Protein AF-A0A6I5ZVG3-F1 (afdb_monomer)

Mean predicted aligned error: 13.15 Å

Radius of gyration: 21.89 Å; Cα contacts (8 Å, |Δi|>4): 76; chains: 1; bounding box: 48×55×60 Å

Sequence (201 aa):
MALRHPGSIHPSTLPTCKSAYATSQEEKDDRQGALAAQLPVWRAYLPVLLEKFARIPDPRRPQSIKHKLTVLLTFGLFLFVFAYNSRREANRELTRPVFWELLREVFPEIDTIPHMDTVNRLLAKINPEQLEEVLIQTIKRLLRNRRLQALLVEKHYIIAVDGTQKLVRSLYVSRCSRQKETSHKNPIYIQHLFRLRSIVQ

Secondary structure (DSSP, 8-state):
-----TT---------S--S-SSHHHHHHHHHHHHHHHHHHHHHHHHHHHHHHHTS---S-GGG-SS-HHHHHHHHHHHHHTT-S-HHHHHHHHT-HHHHHHHHHH-TT------HHHHHHHHTTS-HHHHHHHHHHHHHHHHTSHHHHTT-BTTB-------TT-----S------------SS----------------

Nearest PDB structures (foldseek):
  3n1b-assembly2_B  TM=2.741E-01  e=5.021E+00  Mus musculus
  8f5h-assembly1_A  TM=2.924E-01  e=6.673E+00  Mus musculus
  3n1e-assembly2_B  TM=2.652E-01  e=5.315E+00  Mus musculus

InterPro domains:
  IPR032806 H repeat-associated protein, N-terminal [PF13808] (51-137)

Solvent-accessible surface area (backbone atoms only — not comparable to full-atom values): 13418 Å² total; per-residue (Å²): 134,84,73,76,70,89,84,68,83,72,91,81,71,81,75,93,66,77,80,88,61,90,45,77,63,59,49,50,52,51,51,50,50,58,50,60,69,45,47,65,57,48,64,69,49,46,62,61,50,45,55,53,44,60,70,52,81,75,84,65,62,78,95,72,65,88,68,60,67,39,52,40,52,52,53,52,49,46,46,61,75,68,61,55,94,41,57,67,57,43,42,61,58,66,63,30,66,73,52,43,54,52,45,38,75,74,36,68,89,53,83,71,87,78,58,45,68,60,34,49,60,47,62,77,60,54,62,65,67,62,57,47,50,50,49,52,53,49,50,56,56,52,61,67,35,69,77,53,53,71,62,44,55,97,86,36,78,86,80,88,82,79,80,80,89,80,77,85,74,76,92,72,92,76,78,91,77,92,80,84,87,85,82,85,89,77,88,79,82,81,80,84,81,85,81,87,79,87,79,88,131

Organism: NCBI:txid55779

pLDDT: mean 75.57, std 24.34, range [23.83, 95.44]

Foldseek 3Di:
DDDDDPPPPDPDDDDPDDDPDPDPVSVVVVVVVVVVVCLVVCVVQVVVLLVLQLPFDQPDDPVPDPDDSSLLVVLVVVCVVVVDPDLVRSQVVCPPPVNVVVCCVSPVVNPDDDRSVVSVVRVVRGDVVSVVVSVVVSVVVVCPDPVNCVCDDVSDDDDDDDPPPPDPDPPDDDDDDDDDDDDDDDDDDDDDDDDDDDDDD

Structure (mmCIF, N/CA/C/O backbone):
data_AF-A0A6I5ZVG3-F1
#
_entry.id   AF-A0A6I5ZVG3-F1
#
loop_
_atom_site.group_PDB
_atom_site.id
_atom_site.type_symbol
_atom_site.label_atom_id
_atom_site.label_alt_id
_atom_site.label_comp_id
_atom_site.label_asym_id
_atom_site.label_entity_id
_atom_site.label_seq_id
_atom_site.pdbx_PDB_ins_code
_atom_site.Cartn_x
_atom_site.Cartn_y
_atom_site.Cartn_z
_atom_site.occupancy
_atom_site.B_iso_or_equiv
_atom_site.auth_seq_id
_atom_site.auth_comp_id
_atom_site.auth_asym_id
_atom_site.auth_atom_id
_atom_site.pdbx_PDB_model_num
ATOM 1 N N . MET A 1 1 ? -12.438 -2.349 -26.553 1.00 34.41 1 MET A N 1
ATOM 2 C CA . MET A 1 1 ? -12.231 -2.642 -25.117 1.00 34.41 1 MET A CA 1
ATOM 3 C C . MET A 1 1 ? -12.864 -3.998 -24.827 1.00 34.41 1 MET A C 1
ATOM 5 O O . MET A 1 1 ? -14.011 -4.064 -24.409 1.00 34.41 1 MET A O 1
ATOM 9 N N . ALA A 1 2 ? -12.169 -5.083 -25.185 1.00 25.41 2 ALA A N 1
ATOM 10 C CA . ALA A 1 2 ? -12.678 -6.434 -24.985 1.00 25.41 2 ALA A CA 1
ATOM 11 C C . ALA A 1 2 ? -12.655 -6.735 -23.483 1.00 25.41 2 ALA A C 1
ATOM 13 O O . ALA A 1 2 ? -11.599 -6.920 -22.880 1.00 25.41 2 ALA A O 1
ATOM 14 N N . LEU A 1 3 ? -13.832 -6.689 -22.865 1.00 29.89 3 LEU A N 1
ATOM 15 C CA . LEU A 1 3 ? -14.040 -7.249 -21.542 1.00 29.89 3 LEU A CA 1
ATOM 16 C C . LEU A 1 3 ? -13.644 -8.724 -21.621 1.00 29.89 3 LEU A C 1
ATOM 18 O O . LEU A 1 3 ? -14.126 -9.448 -22.491 1.00 29.89 3 LEU A O 1
ATOM 22 N N . ARG A 1 4 ? -12.736 -9.140 -20.731 1.00 36.91 4 ARG A N 1
ATOM 23 C CA . ARG A 1 4 ? -12.396 -10.548 -20.511 1.00 36.91 4 ARG A CA 1
ATOM 24 C C . ARG A 1 4 ? -13.689 -11.364 -20.478 1.00 36.91 4 ARG A C 1
ATOM 26 O O . ARG A 1 4 ? -14.642 -10.971 -19.804 1.00 36.91 4 ARG A O 1
ATOM 33 N N . HIS A 1 5 ? -13.706 -12.462 -21.227 1.00 29.33 5 HIS A N 1
ATOM 34 C CA . HIS A 1 5 ? -14.818 -13.399 -21.292 1.00 29.33 5 HIS A CA 1
ATOM 35 C C . HIS A 1 5 ? -15.378 -13.692 -19.883 1.00 29.33 5 HIS A C 1
ATOM 37 O O . HIS A 1 5 ? -14.602 -14.021 -18.984 1.00 29.33 5 HIS A O 1
ATOM 43 N N . PRO A 1 6 ? -16.705 -13.622 -19.667 1.00 36.66 6 PRO A N 1
ATOM 44 C CA . PRO A 1 6 ? -17.324 -13.809 -18.349 1.00 36.66 6 PRO A CA 1
ATOM 45 C C . PRO A 1 6 ? -17.225 -15.245 -17.789 1.00 36.66 6 PRO A C 1
ATOM 47 O O . PRO A 1 6 ? -17.764 -15.521 -16.723 1.00 36.66 6 PRO A O 1
ATOM 50 N N . GLY A 1 7 ? -16.515 -16.157 -18.462 1.00 32.44 7 GLY A N 1
ATOM 51 C CA . GLY A 1 7 ? -16.304 -17.540 -18.023 1.00 32.44 7 GLY A CA 1
ATOM 52 C C . GLY A 1 7 ? -15.174 -17.754 -17.006 1.00 32.44 7 GLY A C 1
ATOM 53 O O . GLY A 1 7 ? -14.993 -18.875 -16.549 1.00 32.44 7 GLY A O 1
ATOM 54 N N . SER A 1 8 ? -14.401 -16.728 -16.631 1.00 38.56 8 SER A N 1
ATOM 55 C CA . SER A 1 8 ? -13.173 -16.898 -15.827 1.00 38.56 8 SER A CA 1
ATOM 56 C C . SER A 1 8 ? -13.290 -16.468 -14.355 1.00 38.56 8 SER A C 1
ATOM 58 O O . SER A 1 8 ? -12.286 -16.100 -13.747 1.00 38.56 8 SER A O 1
ATOM 60 N N . ILE A 1 9 ? -14.496 -16.442 -13.775 1.00 39.56 9 ILE A N 1
ATOM 61 C CA . ILE A 1 9 ? -14.711 -15.974 -12.386 1.00 39.56 9 ILE A CA 1
ATOM 62 C C . ILE A 1 9 ? -14.474 -17.091 -11.341 1.00 39.56 9 ILE A C 1
ATOM 64 O O . ILE A 1 9 ? -14.488 -16.823 -10.145 1.00 39.56 9 ILE A O 1
ATOM 68 N N . HIS A 1 10 ? -14.148 -18.322 -11.754 1.00 37.72 10 HIS A N 1
ATOM 69 C CA . HIS A 1 10 ? -13.634 -19.355 -10.843 1.00 37.72 10 HIS A CA 1
ATOM 70 C C . HIS A 1 10 ? -12.103 -19.480 -10.951 1.00 37.72 10 HIS A C 1
ATOM 72 O O . HIS A 1 10 ? -11.611 -20.153 -11.857 1.00 37.72 10 HIS A O 1
ATOM 78 N N . PRO A 1 11 ? -11.317 -18.877 -10.038 1.00 49.19 11 PRO A N 1
ATOM 79 C CA . PRO A 1 11 ? -9.891 -19.140 -9.948 1.00 49.19 11 PRO A CA 1
ATOM 80 C C . PRO A 1 11 ? -9.698 -20.379 -9.070 1.00 49.19 11 PRO A C 1
ATOM 82 O O . PRO A 1 11 ? -9.507 -20.262 -7.863 1.00 49.19 11 PRO A O 1
ATOM 85 N N . SER A 1 12 ? -9.799 -21.582 -9.630 1.00 47.72 12 SER A N 1
ATOM 86 C CA . SER A 1 12 ? -9.507 -22.797 -8.851 1.00 47.72 12 SER A CA 1
ATOM 87 C C . SER A 1 12 ? -8.553 -23.773 -9.521 1.00 47.72 12 SER A C 1
ATOM 89 O O . SER A 1 12 ? -8.254 -24.816 -8.946 1.00 47.72 12 SER A O 1
ATOM 91 N N . THR A 1 13 ? -7.993 -23.461 -10.690 1.00 50.00 13 THR A N 1
ATOM 92 C CA . THR A 1 13 ? -6.911 -24.284 -11.244 1.00 50.00 13 THR A CA 1
ATOM 93 C C . THR A 1 13 ? -5.986 -23.420 -12.081 1.00 50.00 13 THR A C 1
ATOM 95 O O . THR A 1 13 ? -6.382 -22.910 -13.127 1.00 50.00 13 THR A O 1
ATOM 98 N N . LEU A 1 14 ? -4.751 -23.229 -11.608 1.00 58.91 14 LEU A N 1
ATOM 99 C CA . LEU A 1 14 ? -3.694 -22.732 -12.480 1.00 58.91 14 LEU A CA 1
ATOM 100 C C . LEU A 1 14 ? -3.526 -23.761 -13.604 1.00 58.91 14 LEU A C 1
ATOM 102 O O . LEU A 1 14 ? -3.413 -24.954 -13.304 1.00 58.91 14 LEU A O 1
ATOM 106 N N . PRO A 1 15 ? -3.553 -23.345 -14.877 1.00 62.97 15 PRO A N 1
ATOM 107 C CA . PRO A 1 15 ? -3.405 -24.286 -15.971 1.00 62.97 15 PRO A CA 1
ATOM 108 C C . PRO A 1 15 ? -2.041 -24.975 -15.850 1.00 62.97 15 PRO A C 1
ATOM 110 O O . PRO A 1 15 ? -1.016 -24.320 -15.686 1.00 62.97 15 PRO A O 1
ATOM 113 N N . THR A 1 16 ? -2.018 -26.305 -15.929 1.00 79.81 16 THR A N 1
ATOM 114 C CA . THR A 1 16 ? -0.783 -27.111 -15.849 1.00 79.81 16 THR A CA 1
ATOM 115 C C . THR A 1 16 ? 0.034 -27.061 -17.152 1.00 79.81 16 THR A C 1
ATOM 117 O O . THR A 1 16 ? 0.930 -27.875 -17.364 1.00 79.81 16 THR A O 1
ATOM 120 N N . CYS A 1 17 ? -0.297 -26.147 -18.070 1.00 80.25 17 CYS A N 1
ATOM 121 C CA . CYS A 1 17 ? 0.350 -26.029 -19.370 1.00 80.25 17 CYS A CA 1
ATOM 122 C C . CYS A 1 17 ? 1.621 -25.169 -19.303 1.00 80.25 17 CYS A C 1
ATOM 124 O O . CYS A 1 17 ? 1.818 -24.370 -18.387 1.00 80.25 17 CYS A O 1
ATOM 126 N N . LYS A 1 18 ? 2.491 -25.328 -20.309 1.00 85.06 18 LYS A N 1
ATOM 127 C CA . LYS A 1 18 ? 3.646 -24.441 -20.513 1.00 85.06 18 LYS A CA 1
ATOM 128 C C . LYS A 1 18 ? 3.173 -23.014 -20.825 1.00 85.06 18 LYS A C 1
ATOM 130 O O . LYS A 1 18 ? 2.006 -22.805 -21.154 1.00 85.06 18 LYS A O 1
ATOM 135 N N . SER A 1 19 ? 4.099 -22.056 -20.719 1.00 84.25 19 SER A N 1
ATOM 136 C CA . SER A 1 19 ? 3.870 -20.654 -21.091 1.00 84.25 19 SER A CA 1
ATOM 137 C C . SER A 1 19 ? 3.150 -20.548 -22.436 1.00 84.25 19 SER A C 1
ATOM 139 O O . SER A 1 19 ? 3.539 -21.211 -23.396 1.00 84.25 19 SER A O 1
ATOM 141 N N . ALA A 1 20 ? 2.119 -19.705 -22.484 1.00 86.25 20 ALA A N 1
ATOM 142 C CA . ALA A 1 20 ? 1.398 -19.393 -23.713 1.00 86.25 20 ALA A CA 1
ATOM 143 C C . ALA A 1 20 ? 2.172 -18.424 -24.624 1.00 86.25 20 ALA A C 1
ATOM 145 O O . ALA A 1 20 ? 1.858 -18.346 -25.807 1.00 86.25 20 ALA A O 1
ATOM 146 N N . TYR A 1 21 ? 3.174 -17.711 -24.097 1.00 90.88 21 TYR A N 1
ATOM 147 C CA . TYR A 1 21 ? 3.959 -16.754 -24.876 1.00 90.88 21 TYR A CA 1
ATOM 148 C C . TYR A 1 21 ? 4.956 -17.473 -25.781 1.00 90.88 21 TYR A C 1
ATOM 150 O O . TYR A 1 21 ? 5.740 -18.308 -25.317 1.00 90.88 21 TYR A O 1
ATOM 158 N N . ALA A 1 22 ? 4.963 -17.101 -27.058 1.00 90.81 22 ALA A N 1
ATOM 159 C CA . ALA A 1 22 ? 5.907 -17.612 -28.040 1.00 90.81 22 ALA A CA 1
ATOM 160 C C . ALA A 1 22 ? 7.243 -16.852 -28.005 1.00 90.81 22 ALA A C 1
ATOM 162 O O . ALA A 1 22 ? 8.281 -17.413 -28.356 1.00 90.81 22 ALA A O 1
ATOM 163 N N . THR A 1 23 ? 7.239 -15.581 -27.582 1.00 94.56 23 THR A N 1
ATOM 164 C CA . THR A 1 23 ? 8.440 -14.729 -27.570 1.00 94.56 23 THR A CA 1
ATOM 165 C C . THR A 1 23 ? 8.569 -13.893 -26.297 1.00 94.56 23 THR A C 1
ATOM 167 O O . THR A 1 23 ? 7.581 -13.545 -25.652 1.00 94.56 23 THR A O 1
ATOM 170 N N . SER A 1 24 ? 9.800 -13.487 -25.966 1.00 94.12 24 SER A N 1
ATOM 171 C CA . SER A 1 24 ? 10.058 -12.576 -24.841 1.00 94.12 24 SER A CA 1
ATOM 172 C C . SER A 1 24 ? 9.449 -11.185 -25.034 1.00 94.12 24 SER A C 1
ATOM 174 O O . SER A 1 24 ? 9.265 -10.464 -24.059 1.00 94.12 24 SER A O 1
ATOM 176 N N . GLN A 1 25 ? 9.211 -10.767 -26.282 1.00 93.81 25 GLN A N 1
ATOM 177 C CA . GLN A 1 25 ? 8.609 -9.466 -26.575 1.00 93.81 25 GLN A CA 1
ATOM 178 C C . GLN A 1 25 ? 7.106 -9.498 -26.302 1.00 93.81 25 GLN A C 1
ATOM 180 O O . GLN A 1 25 ? 6.610 -8.651 -25.571 1.00 93.81 25 GLN A O 1
ATOM 185 N N . GLU A 1 26 ? 6.422 -10.533 -26.787 1.00 92.69 26 GLU A N 1
ATOM 186 C CA . GLU A 1 26 ? 5.002 -10.770 -26.512 1.00 92.69 26 GLU A CA 1
ATOM 187 C C . GLU A 1 26 ? 4.716 -10.814 -25.002 1.00 92.69 26 GLU A C 1
ATOM 189 O O . GLU A 1 26 ? 3.796 -10.162 -24.514 1.00 92.69 26 GLU A O 1
ATOM 194 N N . GLU A 1 27 ? 5.557 -11.517 -24.239 1.00 93.00 27 GLU A N 1
ATOM 195 C CA . GLU A 1 27 ? 5.449 -11.579 -22.780 1.00 93.00 27 GLU A CA 1
ATOM 196 C C . GLU A 1 27 ? 5.636 -10.202 -22.113 1.00 93.00 27 GLU A C 1
ATOM 198 O O . GLU A 1 27 ? 4.953 -9.876 -21.138 1.00 93.00 27 GLU A O 1
ATOM 203 N N . LYS A 1 28 ? 6.564 -9.373 -22.614 1.00 90.62 28 LYS A N 1
ATOM 204 C CA . LYS A 1 28 ? 6.770 -8.006 -22.109 1.00 90.62 28 LYS A CA 1
ATOM 205 C C . LYS A 1 28 ? 5.568 -7.118 -22.410 1.00 90.62 28 LYS A C 1
ATOM 207 O O . LYS A 1 28 ? 5.128 -6.402 -21.511 1.00 90.62 28 LYS A O 1
ATOM 212 N N . ASP A 1 29 ? 5.038 -7.191 -23.625 1.00 91.62 29 ASP A N 1
ATOM 213 C CA . ASP A 1 29 ? 3.915 -6.369 -24.072 1.00 91.62 29 ASP A CA 1
ATOM 214 C C . ASP A 1 29 ? 2.639 -6.714 -23.292 1.00 91.62 29 ASP A C 1
ATOM 216 O O . ASP A 1 29 ? 1.948 -5.814 -22.811 1.00 91.62 29 ASP A O 1
ATOM 220 N N . ASP A 1 30 ? 2.362 -8.003 -23.061 1.00 91.75 30 ASP A N 1
ATOM 221 C CA . ASP A 1 30 ? 1.218 -8.431 -22.248 1.00 91.75 30 ASP A CA 1
ATOM 222 C C . ASP A 1 30 ? 1.364 -7.999 -20.779 1.00 91.75 30 ASP A C 1
ATOM 224 O O . ASP A 1 30 ? 0.429 -7.453 -20.186 1.00 91.75 30 ASP A O 1
ATOM 228 N N . ARG A 1 31 ? 2.564 -8.131 -20.193 1.00 87.69 31 ARG A N 1
ATOM 229 C CA . ARG A 1 31 ? 2.841 -7.622 -18.836 1.00 87.69 31 ARG A CA 1
ATOM 230 C C . ARG A 1 31 ? 2.642 -6.113 -18.731 1.00 87.69 31 ARG A C 1
ATOM 232 O O . ARG A 1 31 ? 2.048 -5.644 -17.757 1.00 87.69 31 ARG A O 1
ATOM 239 N N . GLN A 1 32 ? 3.115 -5.353 -19.716 1.00 87.81 32 GLN A N 1
ATOM 240 C CA . GLN A 1 32 ? 2.917 -3.906 -19.771 1.00 87.81 32 GLN A CA 1
ATOM 241 C C . GLN A 1 32 ? 1.439 -3.549 -19.943 1.00 87.81 32 GLN A C 1
ATOM 243 O O . GLN A 1 32 ? 0.941 -2.673 -19.236 1.00 87.81 32 GLN A O 1
ATOM 248 N N . GLY A 1 33 ? 0.706 -4.262 -20.800 1.00 90.06 33 GLY A N 1
ATOM 249 C CA . GLY A 1 33 ? -0.737 -4.095 -20.966 1.00 90.06 33 GLY A CA 1
ATOM 250 C C . GLY A 1 33 ? -1.513 -4.385 -19.678 1.00 90.06 33 GLY A C 1
ATOM 251 O O . GLY A 1 33 ? -2.399 -3.617 -19.290 1.00 90.06 33 GLY A O 1
ATOM 252 N N . ALA A 1 34 ? -1.142 -5.447 -18.959 1.00 89.12 34 ALA A N 1
ATOM 253 C CA . ALA A 1 34 ? -1.731 -5.804 -17.673 1.00 89.12 34 ALA A CA 1
ATOM 254 C C . ALA A 1 34 ? -1.463 -4.748 -16.590 1.00 89.12 34 ALA A C 1
ATOM 256 O O . ALA A 1 34 ? -2.361 -4.455 -15.795 1.00 89.12 34 ALA A O 1
ATOM 257 N N . LEU A 1 35 ? -0.261 -4.163 -16.564 1.00 84.12 35 LEU A N 1
ATOM 258 C CA . LEU A 1 35 ? 0.073 -3.042 -15.686 1.00 84.12 35 LEU A CA 1
ATOM 259 C C . LEU A 1 35 ? -0.744 -1.798 -16.061 1.00 84.12 35 LEU A C 1
ATOM 261 O O . LEU A 1 35 ? -1.419 -1.226 -15.205 1.00 84.12 35 LEU A O 1
ATOM 265 N N . ALA A 1 36 ? -0.747 -1.417 -17.340 1.00 87.62 36 ALA A N 1
ATOM 266 C CA . ALA A 1 36 ? -1.458 -0.249 -17.852 1.00 87.62 36 ALA A CA 1
ATOM 267 C C . ALA A 1 36 ? -2.964 -0.307 -17.548 1.00 87.62 36 ALA A C 1
ATOM 269 O O . ALA A 1 36 ? -3.559 0.702 -17.173 1.00 87.62 36 ALA A O 1
ATOM 270 N N . ALA A 1 37 ? -3.576 -1.492 -17.620 1.00 89.44 37 ALA A N 1
ATOM 271 C CA . ALA A 1 37 ? -4.978 -1.698 -17.260 1.00 89.44 37 ALA A CA 1
ATOM 272 C C . ALA A 1 37 ? -5.272 -1.483 -15.760 1.00 89.44 37 ALA A C 1
ATOM 274 O O . ALA A 1 37 ? -6.406 -1.161 -15.396 1.00 89.44 37 ALA A O 1
ATOM 275 N N . GLN A 1 38 ? -4.277 -1.651 -14.884 1.00 85.94 38 GLN A N 1
ATOM 276 C CA . GLN A 1 38 ? -4.412 -1.441 -13.438 1.00 85.94 38 GLN A CA 1
ATOM 277 C C . GLN A 1 38 ? -4.223 0.025 -13.033 1.00 85.94 38 GLN A C 1
ATOM 279 O O . GLN A 1 38 ? -4.851 0.471 -12.069 1.00 85.94 38 GLN A O 1
ATOM 284 N N . LEU A 1 39 ? -3.426 0.796 -13.783 1.00 86.69 39 LEU A N 1
ATOM 285 C CA . LEU A 1 39 ? -3.101 2.191 -13.454 1.00 86.69 39 LEU A CA 1
ATOM 286 C C . LEU A 1 39 ? -4.327 3.083 -13.181 1.00 86.69 39 LEU A C 1
ATOM 288 O O . LEU A 1 39 ? -4.298 3.811 -12.187 1.00 86.69 39 LEU A O 1
ATOM 292 N N . PRO A 1 40 ? -5.428 3.038 -13.962 1.00 87.69 40 PRO A N 1
ATOM 293 C CA . PRO A 1 40 ? -6.606 3.861 -13.682 1.00 87.69 40 PRO A CA 1
ATOM 294 C C . PRO A 1 40 ? -7.250 3.540 -12.331 1.00 87.69 40 PRO A C 1
ATOM 296 O O . PRO A 1 40 ? -7.737 4.435 -11.644 1.00 87.69 40 PRO A O 1
ATOM 299 N N . VAL A 1 41 ? -7.234 2.266 -11.926 1.00 85.75 41 VAL A N 1
ATOM 300 C CA . VAL A 1 41 ? -7.746 1.843 -10.617 1.00 85.75 41 VAL A CA 1
ATOM 301 C C . VAL A 1 41 ? -6.864 2.429 -9.521 1.00 85.75 41 VAL A C 1
ATOM 303 O O . VAL A 1 41 ? -7.368 3.033 -8.578 1.00 85.75 41 VAL A O 1
ATOM 306 N N . TRP A 1 42 ? -5.547 2.311 -9.665 1.00 84.69 42 TRP A N 1
ATOM 307 C CA . TRP A 1 42 ? -4.600 2.804 -8.670 1.00 84.69 42 TRP A CA 1
ATOM 308 C C . TRP A 1 42 ? -4.712 4.324 -8.518 1.00 84.69 42 TRP A C 1
ATOM 310 O O . TRP A 1 42 ? -4.881 4.807 -7.400 1.00 84.69 42 TRP A O 1
ATOM 320 N N . ARG A 1 43 ? -4.778 5.066 -9.629 1.00 84.38 43 ARG A N 1
ATOM 321 C CA . ARG A 1 43 ? -4.986 6.525 -9.636 1.00 84.38 43 ARG A CA 1
ATOM 322 C C . ARG A 1 43 ? -6.324 6.961 -9.028 1.00 84.38 43 ARG A C 1
ATOM 324 O O . ARG A 1 43 ? -6.407 8.047 -8.472 1.00 84.38 43 ARG A O 1
ATOM 331 N N . ALA A 1 44 ? -7.367 6.130 -9.079 1.00 84.38 44 ALA A N 1
ATOM 332 C CA . ALA A 1 44 ? -8.666 6.448 -8.476 1.00 84.38 44 ALA A CA 1
ATOM 333 C C . ALA A 1 44 ? -8.747 6.141 -6.965 1.00 84.38 44 ALA A C 1
ATOM 335 O O . ALA A 1 44 ? -9.495 6.791 -6.221 1.00 84.38 44 ALA A O 1
ATOM 336 N N . TYR A 1 45 ? -8.027 5.118 -6.499 1.00 84.69 45 TYR A N 1
ATOM 337 C CA . TYR A 1 45 ? -8.110 4.648 -5.113 1.00 84.69 45 TYR A CA 1
ATOM 338 C C . TYR A 1 45 ? -6.997 5.191 -4.220 1.00 84.69 45 TYR A C 1
ATOM 340 O O . TYR A 1 45 ? -7.274 5.524 -3.065 1.00 84.69 45 TYR A O 1
ATOM 348 N N . LEU A 1 46 ? -5.775 5.301 -4.738 1.00 83.38 46 LEU A N 1
ATOM 349 C CA . LEU A 1 46 ? -4.605 5.648 -3.944 1.00 83.38 46 LEU A CA 1
ATOM 350 C C . LEU A 1 46 ? -4.655 7.069 -3.367 1.00 83.38 46 LEU A C 1
ATOM 352 O O . LEU A 1 46 ? -4.417 7.174 -2.166 1.00 83.38 46 LEU A O 1
ATOM 356 N N . PRO A 1 47 ? -5.021 8.141 -4.103 1.00 87.31 47 PRO A N 1
ATOM 357 C CA . PRO A 1 47 ? -5.053 9.484 -3.517 1.00 87.31 47 PRO A CA 1
ATOM 358 C C . PRO A 1 47 ? -5.943 9.550 -2.273 1.00 87.31 47 PRO A C 1
ATOM 360 O O . PRO A 1 47 ? -5.552 10.077 -1.238 1.00 87.31 47 PRO A O 1
ATOM 363 N N . VAL A 1 48 ? -7.092 8.875 -2.314 1.00 89.00 48 VAL A N 1
ATOM 364 C CA . VAL A 1 48 ? -8.010 8.799 -1.170 1.00 89.00 48 VAL A CA 1
ATOM 365 C C . VAL A 1 48 ? -7.436 7.976 -0.013 1.00 89.00 48 VAL A C 1
ATOM 367 O O . VAL A 1 48 ? -7.734 8.256 1.146 1.00 89.00 48 VAL A O 1
ATOM 370 N N . LEU A 1 49 ? -6.627 6.950 -0.290 1.00 90.81 49 LEU A N 1
ATOM 371 C CA . LEU A 1 49 ? -5.899 6.234 0.759 1.00 90.81 49 LEU A CA 1
ATOM 372 C C . LEU A 1 49 ? -4.828 7.134 1.395 1.00 90.81 49 LEU A C 1
ATOM 374 O O . LEU A 1 49 ? -4.730 7.186 2.620 1.00 90.81 49 LEU A O 1
ATOM 378 N N . LEU A 1 50 ? -4.077 7.888 0.588 1.00 91.19 50 LEU A N 1
ATOM 379 C CA . LEU A 1 50 ? -3.068 8.832 1.075 1.00 91.19 50 LEU A CA 1
ATOM 380 C C . LEU A 1 50 ? -3.694 9.955 1.909 1.00 91.19 50 LEU A C 1
ATOM 382 O O . LEU A 1 50 ? -3.152 10.306 2.954 1.00 91.19 50 LEU A O 1
ATOM 386 N N . GLU A 1 51 ? -4.862 10.466 1.517 1.00 91.94 51 GLU A N 1
ATOM 387 C CA . GLU A 1 51 ? -5.640 11.419 2.318 1.00 91.94 51 GLU A CA 1
ATOM 388 C C . GLU A 1 51 ? -6.026 10.845 3.685 1.00 91.94 51 GLU A C 1
ATOM 390 O O . GLU A 1 51 ? -5.987 11.553 4.691 1.00 91.94 51 GLU A O 1
ATOM 395 N N . LYS A 1 52 ?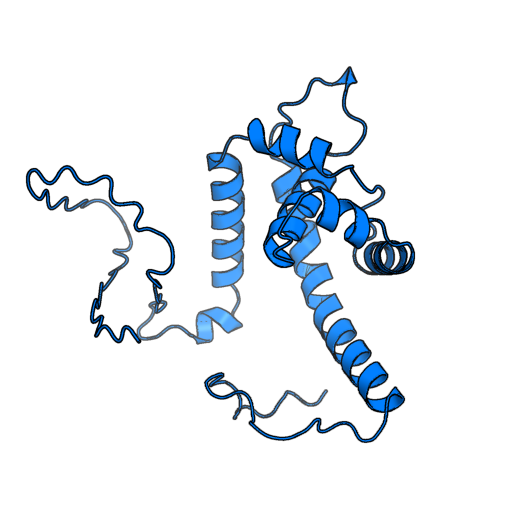 -6.391 9.558 3.752 1.00 93.00 52 LYS A N 1
ATOM 396 C CA . LYS A 1 52 ? -6.688 8.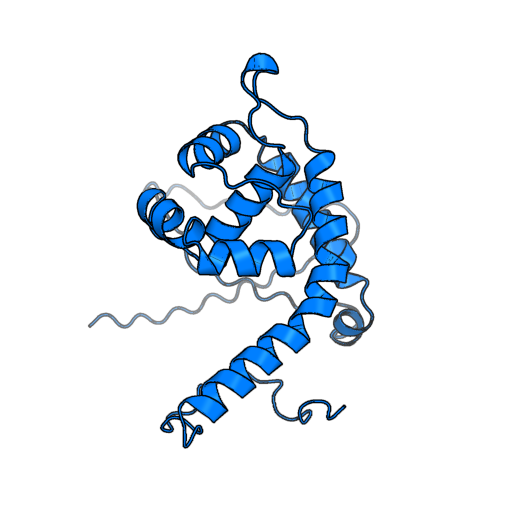887 5.026 1.00 93.00 52 LYS A CA 1
ATOM 397 C C . LYS A 1 52 ? -5.440 8.751 5.890 1.00 93.00 52 LYS A C 1
ATOM 399 O O . LYS A 1 52 ? -5.502 9.054 7.077 1.00 93.00 52 LYS A O 1
ATOM 404 N N . PHE A 1 53 ? -4.310 8.362 5.300 1.00 94.06 53 PHE A N 1
ATOM 405 C CA . PHE A 1 53 ? -3.025 8.318 6.000 1.00 94.06 53 PHE A CA 1
ATOM 406 C C . PHE A 1 53 ? -2.592 9.691 6.518 1.00 94.06 53 PHE A C 1
ATOM 408 O O . PHE A 1 53 ? -2.066 9.779 7.622 1.00 94.06 53 PHE A O 1
ATOM 415 N N . ALA A 1 54 ? -2.854 10.766 5.772 1.00 93.38 54 ALA A N 1
ATOM 416 C CA . ALA A 1 54 ? -2.506 12.125 6.181 1.00 93.38 54 ALA A CA 1
ATOM 417 C C . ALA A 1 54 ? -3.257 12.602 7.438 1.00 93.38 54 ALA A C 1
ATOM 419 O O . ALA A 1 54 ? -2.794 13.519 8.108 1.00 93.38 54 ALA A O 1
ATOM 420 N N . ARG A 1 55 ? -4.400 11.986 7.771 1.00 94.56 55 ARG A N 1
ATOM 421 C CA . ARG A 1 55 ? -5.180 12.297 8.982 1.00 94.56 55 ARG A CA 1
ATOM 422 C C . ARG A 1 55 ? -4.647 11.611 10.235 1.00 94.56 55 ARG A C 1
ATOM 424 O O . ARG A 1 55 ? -5.076 11.956 11.333 1.00 94.56 55 ARG A O 1
ATOM 431 N N . ILE A 1 56 ? -3.759 10.629 10.085 1.00 94.81 56 ILE A N 1
ATOM 432 C CA . ILE A 1 56 ? -3.158 9.946 11.225 1.00 94.81 56 ILE A CA 1
ATOM 433 C C . ILE A 1 56 ? -2.145 10.902 11.879 1.00 94.81 56 ILE A C 1
ATOM 435 O O . ILE A 1 56 ? -1.282 11.434 11.179 1.00 94.81 56 ILE A O 1
ATOM 439 N N . PRO A 1 57 ? -2.217 11.132 13.203 1.00 93.75 57 PRO A N 1
ATOM 440 C CA . PRO A 1 57 ? -1.213 11.904 13.922 1.00 93.75 57 PRO A CA 1
ATOM 441 C C . PRO A 1 57 ? 0.171 11.268 13.796 1.00 93.75 57 PRO A C 1
ATOM 443 O O . PRO A 1 57 ? 0.330 10.064 13.992 1.00 93.75 57 PRO A O 1
ATOM 446 N N . ASP A 1 58 ? 1.186 12.076 13.503 1.00 94.69 58 ASP A N 1
ATOM 447 C CA . ASP A 1 58 ? 2.559 11.590 13.412 1.00 94.69 58 ASP A CA 1
ATOM 448 C C . ASP A 1 58 ? 3.175 11.446 14.818 1.00 94.69 58 ASP A C 1
ATOM 450 O O . ASP A 1 58 ? 3.366 12.456 15.498 1.00 94.69 58 ASP A O 1
ATOM 454 N N . PRO A 1 59 ? 3.523 10.228 15.281 1.00 94.00 59 PRO A N 1
ATOM 455 C CA . PRO A 1 59 ? 4.082 10.017 16.619 1.00 94.00 59 PRO A CA 1
ATOM 456 C C . PRO A 1 59 ? 5.578 10.379 16.711 1.00 94.00 59 PRO A C 1
ATOM 458 O O . PRO A 1 59 ? 6.220 10.162 17.746 1.00 94.00 59 PRO A O 1
ATOM 461 N N . ARG A 1 60 ? 6.197 10.845 15.618 1.00 93.94 60 ARG A N 1
ATOM 462 C CA . ARG A 1 60 ? 7.621 11.200 15.572 1.00 93.94 60 ARG A CA 1
ATOM 463 C C . ARG A 1 60 ? 7.855 12.611 16.106 1.00 93.94 60 ARG A C 1
ATOM 465 O O . ARG A 1 60 ? 6.988 13.474 16.083 1.00 93.94 60 ARG A O 1
ATOM 472 N N . ARG A 1 61 ? 9.087 12.870 16.553 1.00 93.12 61 ARG A N 1
ATOM 473 C CA . ARG A 1 61 ? 9.502 14.218 16.966 1.00 93.12 61 ARG A CA 1
ATOM 474 C C . ARG A 1 61 ? 9.610 15.115 15.725 1.00 93.12 61 ARG A C 1
ATOM 476 O O . ARG A 1 61 ? 10.295 14.686 14.789 1.00 93.12 61 ARG A O 1
ATOM 483 N N . PRO A 1 62 ? 9.043 16.336 15.714 1.00 91.94 62 PRO A N 1
ATOM 484 C CA . PRO A 1 62 ? 9.036 17.206 14.535 1.00 91.94 62 PRO A CA 1
ATOM 485 C C . PRO A 1 62 ? 10.415 17.419 13.894 1.00 91.94 62 PRO A C 1
ATOM 487 O O . PRO A 1 62 ? 10.552 17.322 12.679 1.00 91.94 62 PRO A O 1
ATOM 490 N N . GLN A 1 63 ? 11.468 17.589 14.701 1.00 90.25 63 GLN A N 1
ATOM 491 C CA . GLN A 1 63 ? 12.834 17.832 14.212 1.00 90.25 63 GLN A CA 1
ATOM 492 C C . GLN A 1 63 ? 13.479 16.611 13.528 1.00 90.25 63 GLN A C 1
ATOM 494 O O . GLN A 1 63 ? 14.521 16.732 12.895 1.00 90.25 63 GLN A O 1
ATOM 499 N N . SER A 1 64 ? 12.882 15.422 13.658 1.00 87.25 64 SER A N 1
ATOM 500 C CA . SER A 1 64 ? 13.395 14.166 13.086 1.00 87.25 64 SER A CA 1
ATOM 501 C C . SER A 1 64 ? 12.696 13.748 11.784 1.00 87.25 64 SER A C 1
ATOM 503 O O . SER A 1 64 ? 12.969 12.671 11.243 1.00 87.25 64 SER A O 1
ATOM 505 N N . ILE A 1 65 ? 11.769 14.566 11.276 1.00 92.56 65 ILE A N 1
ATOM 506 C CA . ILE A 1 65 ? 10.940 14.230 10.116 1.00 92.56 65 ILE A CA 1
ATOM 507 C C . ILE A 1 65 ? 11.694 14.551 8.820 1.00 92.56 65 ILE A C 1
ATOM 509 O O . ILE A 1 65 ? 11.727 15.687 8.366 1.00 92.56 65 ILE A O 1
ATOM 513 N N . LYS A 1 66 ? 12.268 13.515 8.196 1.00 92.88 66 LYS A N 1
ATOM 514 C CA . LYS A 1 66 ? 12.850 13.586 6.839 1.00 92.88 66 LYS A CA 1
ATOM 515 C C . LYS A 1 66 ? 11.843 13.255 5.728 1.00 92.88 66 LYS A C 1
ATOM 517 O O . LYS A 1 66 ? 11.946 13.771 4.623 1.00 92.88 66 LYS A O 1
ATOM 522 N N . HIS A 1 67 ? 10.888 12.374 6.023 1.00 93.94 67 HIS A N 1
ATOM 523 C CA . HIS A 1 67 ? 9.882 11.879 5.078 1.00 93.94 67 HIS A CA 1
ATOM 524 C C . HIS A 1 67 ? 8.481 12.070 5.659 1.00 93.94 67 HIS A C 1
ATOM 526 O O . HIS A 1 67 ? 8.275 11.818 6.857 1.00 93.94 67 HIS A O 1
ATOM 532 N N . LYS A 1 68 ? 7.523 12.455 4.805 1.00 93.38 68 LYS A N 1
ATOM 533 C CA . LYS A 1 68 ? 6.101 12.579 5.162 1.00 93.38 68 LYS A CA 1
ATOM 534 C C . LYS A 1 68 ? 5.569 11.261 5.732 1.00 93.38 68 LYS A C 1
ATOM 536 O O . LYS A 1 68 ? 6.006 10.181 5.332 1.00 93.38 68 LYS A O 1
ATOM 541 N N . LEU A 1 69 ? 4.615 11.350 6.659 1.00 94.44 69 LEU A N 1
ATOM 542 C CA . LEU A 1 69 ? 3.991 10.173 7.271 1.00 94.44 69 LEU A CA 1
ATOM 543 C C . LEU A 1 69 ? 3.339 9.266 6.219 1.00 94.44 69 LEU A C 1
ATOM 545 O O . LEU A 1 69 ? 3.534 8.055 6.243 1.00 94.44 69 LEU A O 1
ATOM 549 N N . THR A 1 70 ? 2.632 9.867 5.260 1.00 94.19 70 THR A N 1
ATOM 550 C CA . THR A 1 70 ? 1.979 9.166 4.147 1.00 94.19 70 THR A CA 1
ATOM 551 C C . THR A 1 70 ? 2.956 8.297 3.362 1.00 94.19 70 THR A C 1
ATOM 553 O O . THR A 1 70 ? 2.663 7.132 3.126 1.00 94.19 70 THR A O 1
ATOM 556 N N . VAL A 1 71 ? 4.147 8.815 3.038 1.00 93.81 71 VAL A N 1
ATOM 557 C CA . VAL A 1 71 ? 5.208 8.059 2.351 1.00 93.81 71 VAL A CA 1
ATOM 558 C C . VAL A 1 71 ? 5.628 6.849 3.183 1.00 93.81 71 VAL A C 1
ATOM 560 O O . VAL A 1 71 ? 5.669 5.735 2.670 1.00 93.81 71 VAL A O 1
ATOM 563 N N . LEU A 1 72 ? 5.887 7.029 4.481 1.00 94.94 72 LEU A N 1
ATOM 564 C CA . LEU A 1 72 ? 6.285 5.912 5.341 1.00 94.9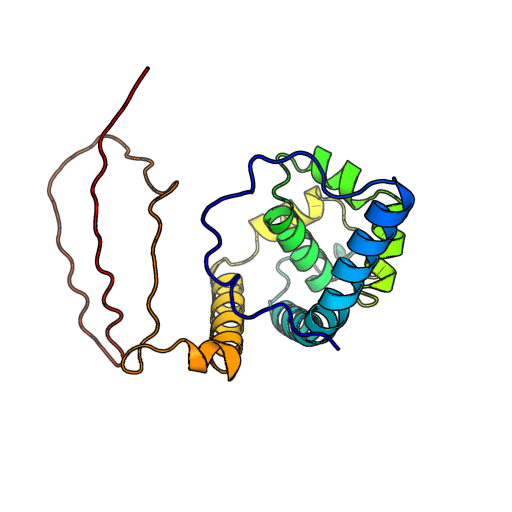4 72 LEU A CA 1
ATOM 565 C C . LEU A 1 72 ? 5.207 4.826 5.443 1.00 94.94 72 LEU A C 1
ATOM 567 O O . LEU A 1 72 ? 5.543 3.644 5.407 1.00 94.94 72 LEU A O 1
ATOM 571 N N . LEU A 1 73 ? 3.934 5.211 5.550 1.00 94.75 73 LEU A N 1
ATOM 572 C CA . LEU A 1 73 ? 2.817 4.266 5.611 1.00 94.75 73 LEU A CA 1
ATOM 573 C C . LEU A 1 73 ? 2.603 3.533 4.289 1.00 94.75 73 LEU A C 1
ATOM 575 O O . LEU A 1 73 ? 2.355 2.330 4.303 1.00 94.75 73 LEU A O 1
ATOM 579 N N . THR A 1 74 ? 2.788 4.208 3.155 1.00 92.50 74 THR A N 1
ATOM 580 C CA . THR A 1 74 ? 2.754 3.560 1.840 1.00 92.50 74 THR A CA 1
ATOM 581 C C . THR A 1 74 ? 3.868 2.528 1.690 1.00 92.50 74 THR A C 1
ATOM 583 O O . THR A 1 74 ? 3.614 1.417 1.235 1.00 92.50 74 THR A O 1
ATOM 586 N N . PHE A 1 75 ? 5.086 2.827 2.150 1.00 93.25 75 PHE A N 1
ATOM 587 C CA . PHE A 1 75 ? 6.155 1.825 2.171 1.00 93.25 75 PHE A CA 1
ATOM 588 C C . PHE A 1 75 ? 5.875 0.692 3.171 1.00 93.25 75 PHE A C 1
ATOM 590 O O . PHE A 1 75 ? 6.193 -0.457 2.882 1.00 93.25 75 PHE A O 1
ATOM 597 N N . GLY A 1 76 ? 5.218 0.975 4.300 1.00 93.12 76 GLY A N 1
ATOM 598 C CA . GLY A 1 76 ? 4.690 -0.060 5.196 1.00 93.12 76 GLY A CA 1
ATOM 599 C C . GLY A 1 76 ? 3.685 -0.985 4.498 1.00 93.12 76 GLY A C 1
ATOM 600 O O . GLY A 1 76 ? 3.757 -2.202 4.653 1.00 93.12 76 GLY A O 1
ATOM 601 N N . LEU A 1 77 ? 2.804 -0.428 3.663 1.00 91.12 77 LEU A N 1
ATOM 602 C CA . LEU A 1 77 ? 1.884 -1.202 2.830 1.00 91.12 77 LEU A CA 1
ATOM 603 C C . LEU A 1 77 ? 2.629 -2.025 1.770 1.00 91.12 77 LEU A C 1
ATOM 605 O O . LEU A 1 77 ? 2.276 -3.178 1.553 1.00 91.12 77 LEU A O 1
ATOM 609 N N . PHE A 1 78 ? 3.678 -1.488 1.144 1.00 90.06 78 PHE A N 1
ATOM 610 C CA . PHE A 1 78 ? 4.499 -2.241 0.188 1.00 90.06 78 PHE A CA 1
ATOM 611 C C . PHE A 1 78 ? 5.202 -3.436 0.822 1.00 90.06 78 PHE A C 1
ATOM 613 O O . PHE A 1 78 ? 5.260 -4.492 0.197 1.00 90.06 78 PHE A O 1
ATOM 620 N N . LEU A 1 79 ? 5.677 -3.314 2.065 1.00 90.81 79 LEU A N 1
ATOM 621 C CA . LEU A 1 79 ? 6.222 -4.459 2.801 1.00 90.81 79 LEU A CA 1
ATOM 622 C C . LEU A 1 79 ? 5.197 -5.596 2.912 1.00 90.81 79 LEU A C 1
ATOM 624 O O . LEU A 1 79 ? 5.559 -6.756 2.737 1.00 90.81 79 LEU A O 1
ATOM 628 N N . PHE A 1 80 ? 3.929 -5.258 3.158 1.00 86.50 80 PHE A N 1
ATOM 629 C CA . PHE A 1 80 ? 2.835 -6.224 3.237 1.00 86.50 80 PHE A CA 1
ATOM 630 C C . PHE A 1 80 ? 2.450 -6.792 1.862 1.00 86.50 80 PHE A C 1
ATOM 632 O O . PHE A 1 80 ? 2.379 -8.005 1.699 1.00 86.50 80 PHE A O 1
ATOM 639 N N . VAL A 1 81 ? 2.237 -5.930 0.862 1.00 88.88 81 VAL A N 1
ATOM 640 C CA . VAL A 1 81 ? 1.780 -6.324 -0.484 1.00 88.88 81 VAL A CA 1
ATOM 641 C C . VAL A 1 81 ? 2.813 -7.184 -1.208 1.00 88.88 81 VAL A C 1
ATOM 643 O O . VAL A 1 81 ? 2.445 -8.156 -1.861 1.00 88.88 81 VAL A O 1
ATOM 646 N N . PHE A 1 82 ? 4.097 -6.842 -1.095 1.00 86.94 82 PHE A N 1
ATOM 647 C CA . PHE A 1 82 ? 5.176 -7.591 -1.742 1.00 86.94 82 PHE A CA 1
ATOM 648 C C . PHE A 1 82 ? 5.713 -8.745 -0.890 1.00 86.94 82 PHE A C 1
ATOM 650 O O . PHE A 1 82 ? 6.573 -9.481 -1.363 1.00 86.94 82 PHE A O 1
ATOM 657 N N . ALA A 1 83 ? 5.207 -8.914 0.337 1.00 88.06 83 ALA A N 1
ATOM 658 C CA . ALA A 1 83 ? 5.557 -10.010 1.239 1.00 88.06 83 ALA A CA 1
ATOM 659 C C . ALA A 1 83 ? 7.078 -10.215 1.414 1.00 88.06 83 ALA A C 1
ATOM 661 O O . ALA A 1 83 ? 7.571 -11.342 1.414 1.00 88.06 83 ALA A O 1
ATOM 662 N N . TYR A 1 84 ? 7.839 -9.123 1.561 1.00 87.56 84 TYR A N 1
ATOM 663 C CA . TYR A 1 84 ? 9.285 -9.217 1.776 1.00 87.56 84 TYR A CA 1
ATOM 664 C C . TYR A 1 84 ? 9.606 -9.871 3.122 1.00 87.56 84 TYR A C 1
ATOM 666 O O . TYR A 1 84 ? 9.047 -9.506 4.157 1.00 87.56 84 TYR A O 1
ATOM 674 N N . ASN A 1 85 ? 10.585 -10.778 3.128 1.00 82.00 85 ASN A N 1
ATOM 675 C CA . ASN A 1 85 ? 10.937 -11.566 4.310 1.00 82.00 85 ASN A CA 1
ATOM 676 C C . ASN A 1 85 ? 11.847 -10.802 5.281 1.00 82.00 85 ASN A C 1
ATOM 678 O O . ASN A 1 85 ? 12.017 -11.195 6.436 1.00 82.00 85 ASN A O 1
ATOM 682 N N . SER A 1 86 ? 12.465 -9.702 4.836 1.00 88.50 86 SER A N 1
ATOM 683 C CA . SER A 1 86 ? 13.274 -8.849 5.706 1.00 88.50 86 SER A CA 1
ATOM 684 C C . SER A 1 86 ? 13.304 -7.385 5.269 1.00 88.50 86 SER A C 1
ATOM 686 O O . SER A 1 86 ? 13.186 -7.048 4.092 1.00 88.50 86 SER A O 1
ATOM 688 N N . ARG A 1 87 ? 13.586 -6.489 6.225 1.00 91.81 87 ARG A N 1
ATOM 689 C CA . ARG A 1 87 ? 13.825 -5.058 5.954 1.00 91.81 87 ARG A CA 1
ATOM 690 C C . ARG A 1 87 ? 15.018 -4.818 5.030 1.00 91.81 87 ARG A C 1
ATOM 692 O O . ARG A 1 87 ? 15.017 -3.855 4.272 1.00 91.81 87 ARG A O 1
ATOM 699 N N . ARG A 1 88 ? 16.046 -5.671 5.113 1.00 94.12 88 ARG A N 1
ATOM 700 C CA . ARG A 1 88 ? 17.258 -5.564 4.286 1.00 94.12 88 ARG A CA 1
ATOM 701 C C . ARG A 1 88 ? 16.957 -5.894 2.830 1.00 94.12 88 ARG A C 1
ATOM 703 O O . ARG A 1 88 ? 17.375 -5.156 1.946 1.00 94.12 88 ARG A O 1
ATOM 710 N N . GLU A 1 89 ? 16.203 -6.966 2.610 1.00 93.50 89 GLU A N 1
ATOM 711 C CA . GLU A 1 89 ? 15.689 -7.334 1.293 1.00 93.50 89 GLU A CA 1
ATOM 712 C C . GLU A 1 89 ? 14.808 -6.218 0.731 1.00 93.50 89 GLU A C 1
ATOM 714 O O . GLU A 1 89 ? 15.118 -5.685 -0.327 1.00 93.50 89 GLU A O 1
ATOM 719 N N . ALA A 1 90 ? 13.804 -5.768 1.486 1.00 93.19 90 ALA A N 1
ATOM 720 C CA . ALA A 1 90 ? 12.925 -4.689 1.051 1.00 93.19 90 ALA A CA 1
ATOM 721 C C . ALA A 1 90 ? 13.685 -3.396 0.715 1.00 93.19 90 ALA A C 1
ATOM 723 O O . ALA A 1 90 ? 13.404 -2.776 -0.304 1.00 93.19 90 ALA A O 1
ATOM 724 N N . ASN A 1 91 ? 14.683 -3.006 1.518 1.00 94.69 91 ASN A N 1
ATOM 725 C CA . ASN A 1 91 ? 15.554 -1.874 1.191 1.00 94.69 91 ASN A CA 1
ATOM 726 C C . ASN A 1 91 ? 16.244 -2.077 -0.160 1.00 94.69 91 ASN A C 1
ATOM 728 O O . ASN A 1 91 ? 16.217 -1.173 -0.985 1.00 94.69 91 ASN A O 1
ATOM 732 N N . ARG A 1 92 ? 16.854 -3.242 -0.398 1.00 94.31 92 ARG A N 1
ATOM 733 C CA . ARG A 1 92 ? 17.585 -3.523 -1.640 1.00 94.31 92 ARG A CA 1
ATOM 734 C C . ARG A 1 92 ? 16.664 -3.520 -2.858 1.00 94.31 92 ARG A C 1
ATOM 736 O O . ARG A 1 92 ? 17.052 -3.001 -3.895 1.00 94.31 92 ARG A O 1
ATOM 743 N N . GLU A 1 93 ? 15.475 -4.101 -2.740 1.00 93.81 93 GLU A N 1
ATOM 744 C CA . GLU A 1 93 ? 14.528 -4.238 -3.849 1.00 93.81 93 GLU A CA 1
ATOM 745 C C . GLU A 1 93 ? 13.791 -2.923 -4.152 1.00 93.81 93 GLU A C 1
ATOM 747 O O . GLU A 1 93 ? 13.745 -2.496 -5.304 1.00 93.81 93 GLU A O 1
ATOM 752 N N . LEU A 1 94 ? 13.285 -2.227 -3.127 1.00 91.38 94 LEU A N 1
ATOM 753 C CA . LEU A 1 94 ? 12.492 -0.999 -3.294 1.00 91.38 94 LEU A CA 1
ATOM 754 C C . LEU A 1 94 ? 13.328 0.252 -3.606 1.00 91.38 94 LEU A C 1
ATOM 756 O O . LEU A 1 94 ? 12.766 1.283 -3.967 1.00 91.38 94 LEU A O 1
ATOM 760 N N . THR A 1 95 ? 14.654 0.192 -3.458 1.00 92.06 95 THR A N 1
ATOM 761 C CA . THR A 1 95 ? 15.569 1.293 -3.829 1.00 92.06 95 THR A CA 1
ATOM 762 C C . THR A 1 95 ? 16.200 1.112 -5.207 1.00 92.06 95 THR A C 1
ATOM 764 O O . THR A 1 95 ? 17.004 1.947 -5.623 1.00 92.06 95 THR A O 1
ATOM 767 N N . ARG A 1 96 ? 15.845 0.048 -5.944 1.00 93.31 96 ARG A N 1
ATOM 768 C CA . ARG A 1 96 ? 16.353 -0.161 -7.305 1.00 93.31 96 ARG A CA 1
ATOM 769 C C . ARG A 1 96 ? 15.945 1.015 -8.204 1.00 93.31 96 ARG A C 1
ATOM 771 O O . ARG A 1 96 ? 14.764 1.364 -8.204 1.00 93.31 96 ARG A O 1
ATOM 778 N N . PRO A 1 97 ? 16.858 1.574 -9.023 1.00 91.81 97 PRO A N 1
ATOM 779 C CA . PRO A 1 97 ? 16.550 2.721 -9.881 1.00 91.81 97 PRO A CA 1
ATOM 780 C C . PRO A 1 97 ? 15.344 2.492 -10.797 1.00 91.81 97 PRO A C 1
ATOM 782 O O . PRO A 1 97 ? 14.435 3.310 -10.818 1.00 91.81 97 PRO A O 1
ATOM 785 N N . VAL A 1 98 ? 15.272 1.325 -11.447 1.00 89.56 98 VAL A N 1
ATOM 786 C CA . VAL A 1 98 ? 14.150 0.960 -12.334 1.00 89.56 98 VAL A CA 1
ATOM 787 C C . VAL A 1 98 ? 12.821 0.916 -11.579 1.00 89.56 98 VAL A C 1
ATOM 789 O O . VAL A 1 98 ? 11.803 1.399 -12.066 1.00 89.56 98 VAL A O 1
ATOM 792 N N . PHE A 1 99 ? 12.820 0.349 -10.369 1.00 88.25 99 PHE A N 1
ATOM 793 C CA . PHE A 1 99 ? 11.619 0.332 -9.538 1.00 88.25 99 PHE A CA 1
ATOM 794 C C . PHE A 1 99 ? 11.213 1.752 -9.148 1.00 88.25 99 PHE A C 1
ATOM 796 O O . PHE A 1 99 ? 10.034 2.083 -9.177 1.00 88.25 99 PHE A O 1
ATOM 803 N N . TRP A 1 100 ? 12.184 2.592 -8.799 1.00 89.75 100 TRP A N 1
ATOM 804 C CA . TRP A 1 100 ? 11.932 3.966 -8.400 1.00 89.75 100 TRP A CA 1
ATOM 805 C C . TRP A 1 100 ? 11.370 4.831 -9.530 1.00 89.75 100 TRP A C 1
ATOM 807 O O . TRP A 1 100 ? 10.429 5.592 -9.306 1.00 89.75 100 TRP A O 1
ATOM 817 N N . GLU A 1 101 ? 11.911 4.694 -10.739 1.00 89.69 101 GLU A N 1
ATOM 818 C CA . GLU A 1 101 ? 11.399 5.358 -11.940 1.00 89.69 101 GLU A CA 1
ATOM 819 C C . GLU A 1 101 ? 9.946 4.960 -12.203 1.00 89.69 101 GLU A C 1
ATOM 821 O O . GLU A 1 101 ? 9.078 5.829 -12.308 1.00 89.69 101 GLU A O 1
ATOM 826 N N . LEU A 1 102 ? 9.661 3.654 -12.176 1.00 87.19 102 LEU A N 1
ATOM 827 C CA . LEU A 1 102 ? 8.303 3.140 -12.325 1.00 87.19 102 LEU A CA 1
ATOM 828 C C . LEU A 1 102 ? 7.375 3.664 -11.222 1.00 87.19 102 LEU A C 1
ATOM 830 O O . LEU A 1 102 ? 6.247 4.077 -11.483 1.00 87.19 102 LEU A O 1
ATOM 834 N N . LEU A 1 103 ? 7.843 3.670 -9.974 1.00 87.19 103 LEU A N 1
ATOM 835 C CA . LEU A 1 103 ? 7.048 4.127 -8.844 1.00 87.19 103 LEU A CA 1
ATOM 836 C C . LEU A 1 103 ? 6.654 5.597 -9.005 1.00 87.19 103 LEU A C 1
ATOM 838 O O . LEU A 1 103 ? 5.509 5.933 -8.729 1.00 87.19 103 LEU A O 1
ATOM 842 N N . ARG A 1 104 ? 7.558 6.455 -9.487 1.00 87.38 104 ARG A N 1
ATOM 843 C CA . ARG A 1 104 ? 7.266 7.875 -9.738 1.00 87.38 104 ARG A CA 1
ATOM 844 C C . ARG A 1 104 ? 6.275 8.094 -10.878 1.00 87.38 104 ARG A C 1
ATOM 846 O O . ARG A 1 104 ? 5.456 9.003 -10.784 1.00 87.38 104 ARG A O 1
ATOM 853 N N . GLU A 1 105 ? 6.314 7.272 -11.925 1.00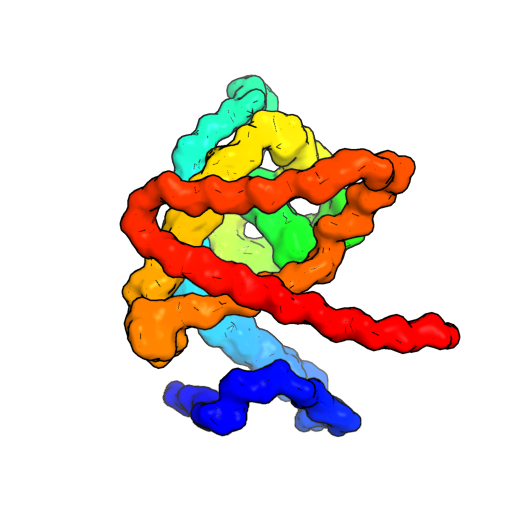 84.88 105 GLU A N 1
ATOM 854 C CA . GLU A 1 105 ? 5.322 7.325 -13.012 1.00 84.88 105 GLU A CA 1
ATOM 855 C C . GLU A 1 105 ? 3.912 6.955 -12.537 1.00 84.88 105 GLU A C 1
ATOM 857 O O . GLU A 1 105 ? 2.902 7.533 -12.965 1.00 84.88 105 GLU A O 1
ATOM 862 N N . VAL A 1 106 ? 3.838 5.962 -11.655 1.00 82.56 106 VAL A N 1
ATOM 863 C CA . VAL A 1 106 ? 2.569 5.443 -11.148 1.00 82.56 106 VAL A CA 1
ATOM 864 C C . VAL A 1 106 ? 2.035 6.297 -9.995 1.00 82.56 106 VAL A C 1
ATOM 866 O O . VAL A 1 106 ? 0.824 6.511 -9.908 1.00 82.56 106 VAL A O 1
ATOM 869 N N . PHE A 1 107 ? 2.930 6.809 -9.148 1.00 82.69 107 PHE A N 1
ATOM 870 C CA . PHE A 1 107 ? 2.643 7.474 -7.878 1.00 82.69 107 PHE A CA 1
ATOM 871 C C . PHE A 1 107 ? 3.491 8.742 -7.692 1.00 82.69 107 PHE A C 1
ATOM 873 O O . PHE A 1 107 ? 4.446 8.755 -6.905 1.00 82.69 107 PHE A O 1
ATOM 880 N N . PRO A 1 108 ? 3.148 9.835 -8.390 1.00 82.31 108 PRO A N 1
ATOM 881 C CA . PRO A 1 108 ? 3.905 11.082 -8.314 1.00 82.31 108 PRO A CA 1
ATOM 882 C C . PRO A 1 108 ? 3.900 11.714 -6.911 1.00 82.31 108 PRO A C 1
ATOM 884 O O . PRO A 1 108 ? 4.777 12.510 -6.587 1.00 82.31 108 PRO A O 1
ATOM 887 N N . GLU A 1 109 ? 2.943 11.359 -6.051 1.00 81.81 109 GLU A N 1
ATOM 888 C CA . GLU A 1 109 ? 2.851 11.840 -4.670 1.00 81.81 109 GLU A CA 1
ATOM 889 C C . GLU A 1 109 ? 3.964 11.283 -3.764 1.00 81.81 109 GLU A C 1
ATOM 891 O O . GLU A 1 109 ? 4.207 11.817 -2.676 1.00 81.81 109 GLU A O 1
ATOM 896 N N . ILE A 1 110 ? 4.632 10.206 -4.192 1.00 85.00 110 ILE A N 1
ATOM 897 C CA . ILE A 1 110 ? 5.752 9.587 -3.485 1.00 85.00 110 ILE A CA 1
ATOM 898 C C . ILE A 1 110 ? 7.055 10.197 -4.014 1.00 85.00 110 ILE A C 1
ATOM 900 O O . ILE A 1 110 ? 7.660 9.730 -4.975 1.00 85.00 110 ILE A O 1
ATOM 904 N N . ASP A 1 111 ? 7.500 11.265 -3.357 1.00 81.56 111 ASP A N 1
ATOM 905 C CA . ASP A 1 111 ? 8.662 12.064 -3.766 1.00 81.56 111 ASP A CA 1
ATOM 906 C C . ASP A 1 111 ? 10.013 11.509 -3.277 1.00 81.56 111 ASP A C 1
ATOM 908 O O . ASP A 1 111 ? 11.068 11.809 -3.849 1.00 81.56 111 ASP A O 1
ATOM 912 N N . THR A 1 112 ? 9.990 10.668 -2.240 1.00 92.00 112 THR A N 1
ATOM 913 C CA . THR A 1 112 ? 11.179 10.173 -1.538 1.00 92.00 112 THR A CA 1
ATOM 914 C C . THR A 1 112 ? 11.099 8.682 -1.200 1.00 92.00 112 THR A C 1
ATOM 916 O O . THR A 1 112 ? 10.017 8.132 -1.000 1.00 92.00 112 THR A O 1
ATOM 919 N N . ILE A 1 113 ? 12.264 8.033 -1.073 1.00 93.44 113 ILE A N 1
ATOM 920 C CA . ILE A 1 113 ? 12.383 6.639 -0.619 1.00 93.44 113 ILE A CA 1
ATOM 921 C C . ILE A 1 113 ? 12.914 6.620 0.821 1.00 93.44 113 ILE A C 1
ATOM 923 O O . ILE A 1 113 ? 14.049 7.050 1.058 1.00 93.44 113 ILE A O 1
ATOM 927 N N . PRO A 1 114 ? 12.132 6.149 1.805 1.00 94.81 114 PRO A N 1
ATOM 928 C CA . PRO A 1 114 ? 12.605 6.006 3.169 1.00 94.81 114 PRO A CA 1
ATOM 929 C C . PRO A 1 114 ? 13.434 4.730 3.341 1.00 94.81 114 PRO A C 1
ATOM 931 O O . PRO A 1 114 ? 13.178 3.710 2.711 1.00 94.81 114 PRO A O 1
ATOM 934 N N . HIS A 1 115 ? 14.374 4.748 4.285 1.00 95.00 115 HIS A N 1
ATOM 935 C CA . HIS A 1 115 ? 15.006 3.512 4.750 1.00 95.00 115 HIS A CA 1
ATOM 936 C C . HIS A 1 115 ? 13.987 2.649 5.515 1.00 95.00 115 HIS A C 1
ATOM 938 O O . HIS A 1 115 ? 13.249 3.174 6.356 1.00 95.00 115 HIS A O 1
ATOM 944 N N . MET A 1 116 ? 13.976 1.329 5.305 1.00 95.06 116 MET A N 1
ATOM 945 C CA . MET A 1 116 ? 12.995 0.428 5.933 1.00 95.06 116 MET A CA 1
ATOM 946 C C . MET A 1 116 ? 13.083 0.399 7.466 1.00 95.06 116 MET A C 1
ATOM 948 O O . MET A 1 116 ? 12.084 0.171 8.142 1.00 95.06 116 MET A O 1
ATOM 952 N N . ASP A 1 117 ? 14.235 0.734 8.053 1.00 94.81 117 ASP A N 1
ATOM 953 C CA . ASP A 1 117 ? 14.334 0.925 9.510 1.00 94.81 117 ASP A CA 1
ATOM 954 C C . ASP A 1 117 ? 13.546 2.141 10.003 1.00 94.81 117 ASP A C 1
ATOM 956 O O . ASP A 1 117 ? 13.020 2.130 11.114 1.00 94.81 117 ASP A O 1
ATOM 960 N N . THR A 1 118 ? 13.441 3.195 9.192 1.00 95.06 118 THR A N 1
ATOM 961 C CA . THR A 1 118 ? 12.610 4.359 9.514 1.00 95.06 118 THR A CA 1
ATOM 962 C C . THR A 1 118 ? 11.135 3.989 9.481 1.00 95.06 118 THR A C 1
ATOM 964 O O . THR A 1 118 ? 10.411 4.367 10.400 1.00 95.06 118 THR A O 1
ATOM 967 N N . VAL A 1 119 ? 10.715 3.202 8.486 1.00 95.44 119 VAL A N 1
ATOM 968 C CA . VAL A 1 119 ? 9.354 2.648 8.409 1.00 95.44 119 VAL A CA 1
ATOM 969 C C . VAL A 1 119 ? 9.064 1.800 9.649 1.00 95.44 119 VAL A C 1
ATOM 971 O O . VAL A 1 119 ? 8.089 2.045 10.348 1.00 95.44 119 VAL A O 1
ATOM 974 N N . ASN A 1 120 ? 9.963 0.884 10.010 1.00 94.75 120 ASN A N 1
ATOM 975 C CA . ASN A 1 120 ? 9.804 0.028 11.185 1.00 94.75 120 ASN A CA 1
ATOM 976 C C . ASN A 1 120 ? 9.697 0.813 12.501 1.00 94.75 120 ASN A C 1
ATOM 978 O O . ASN A 1 120 ? 8.835 0.533 13.327 1.00 94.75 120 ASN A O 1
ATOM 982 N N . ARG A 1 121 ? 10.552 1.825 12.698 1.00 95.06 121 ARG A N 1
ATOM 983 C CA . ARG A 1 121 ? 10.494 2.691 13.888 1.00 95.06 121 ARG A CA 1
ATOM 984 C C . ARG A 1 121 ? 9.188 3.476 13.983 1.00 95.06 121 ARG A C 1
ATOM 986 O O . ARG A 1 121 ? 8.748 3.749 15.095 1.00 95.06 121 ARG A O 1
ATOM 993 N N . LEU A 1 122 ? 8.610 3.869 12.847 1.00 95.38 122 LEU A N 1
ATOM 994 C CA . LEU A 1 122 ? 7.294 4.499 12.812 1.00 95.38 122 LEU A CA 1
ATOM 995 C C . LEU A 1 122 ? 6.206 3.488 13.188 1.00 95.38 122 LEU A C 1
ATOM 997 O O . LEU A 1 122 ? 5.418 3.765 14.086 1.00 95.38 122 LEU A O 1
ATOM 1001 N N . LEU A 1 123 ? 6.177 2.328 12.525 1.00 93.12 123 LEU A N 1
ATOM 1002 C CA . LEU A 1 123 ? 5.156 1.299 12.747 1.00 93.12 123 LEU A CA 1
ATOM 1003 C C . LEU A 1 123 ? 5.165 0.767 14.186 1.00 93.12 123 LEU A C 1
ATOM 1005 O O . LEU A 1 123 ? 4.116 0.436 14.716 1.00 93.12 123 LEU A O 1
ATOM 1009 N N . ALA A 1 124 ? 6.318 0.760 14.858 1.00 94.31 124 ALA A N 1
ATOM 1010 C CA . ALA A 1 124 ? 6.410 0.410 16.276 1.00 94.31 124 ALA A CA 1
ATOM 1011 C C . ALA A 1 124 ? 5.735 1.425 17.224 1.00 94.31 124 ALA A C 1
ATOM 1013 O O . ALA A 1 124 ? 5.559 1.132 18.402 1.00 94.31 124 ALA A O 1
ATOM 1014 N N . LYS A 1 125 ? 5.415 2.633 16.745 1.00 94.50 125 LYS A N 1
ATOM 1015 C CA . LYS A 1 125 ? 4.846 3.730 17.546 1.00 94.50 125 LYS A CA 1
ATOM 1016 C C . LYS A 1 125 ? 3.438 4.135 17.127 1.00 94.50 125 LYS A C 1
A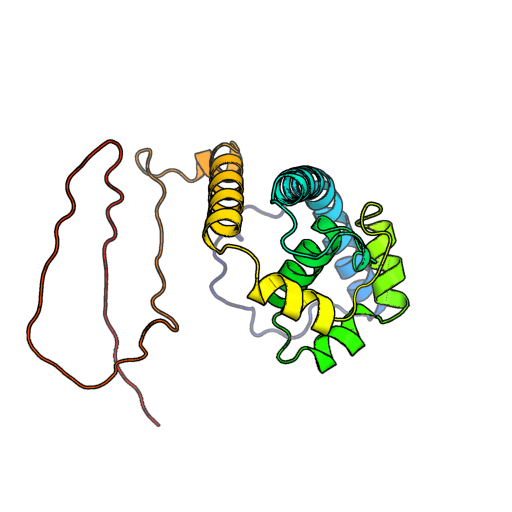TOM 1018 O O . LYS A 1 125 ? 2.784 4.861 17.870 1.00 94.50 125 LYS A O 1
ATOM 1023 N N . ILE A 1 126 ? 3.007 3.755 15.928 1.00 93.6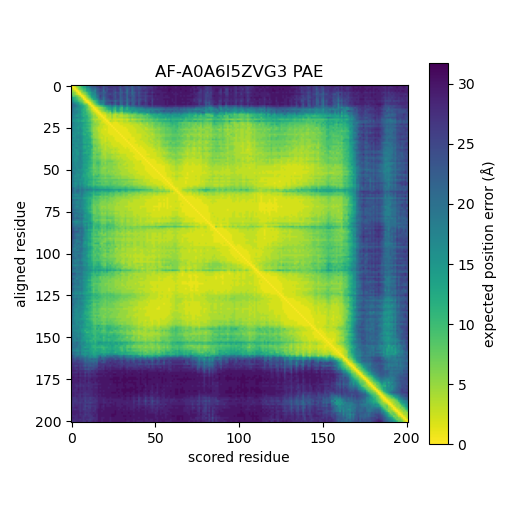9 126 ILE A N 1
ATOM 1024 C CA . ILE A 1 126 ? 1.671 4.087 15.438 1.00 93.69 126 ILE A CA 1
ATOM 1025 C C . ILE A 1 126 ? 0.627 3.306 16.238 1.00 93.69 126 ILE A C 1
ATOM 1027 O O . ILE A 1 126 ? 0.845 2.135 16.545 1.00 93.69 126 ILE A O 1
ATOM 1031 N N . ASN A 1 127 ? -0.501 3.936 16.573 1.00 91.75 127 ASN A N 1
ATOM 1032 C CA . ASN A 1 127 ? -1.601 3.213 17.203 1.00 91.75 127 ASN A CA 1
ATOM 1033 C C . ASN A 1 127 ? -2.248 2.284 16.150 1.00 91.75 127 ASN A C 1
ATOM 1035 O O . ASN A 1 127 ? -2.739 2.792 15.134 1.00 91.75 127 ASN A O 1
ATOM 1039 N N . PRO A 1 128 ? -2.284 0.953 16.364 1.00 91.12 128 PRO A N 1
ATOM 1040 C CA . PRO A 1 128 ? -2.925 0.019 15.439 1.00 91.12 128 PRO A CA 1
ATOM 1041 C C . PRO A 1 128 ? -4.395 0.347 15.148 1.00 91.12 128 PRO A C 1
ATOM 1043 O O . PRO A 1 128 ? -4.831 0.183 14.011 1.00 91.12 128 PRO A O 1
ATOM 1046 N N . GLU A 1 129 ? -5.134 0.886 16.121 1.00 93.00 129 GLU A N 1
ATOM 1047 C CA . GLU A 1 129 ? -6.552 1.253 15.968 1.00 93.00 129 GLU A CA 1
ATOM 1048 C C . GLU A 1 129 ? -6.757 2.317 14.877 1.00 93.00 129 GLU A C 1
ATOM 1050 O O . GLU A 1 129 ? -7.755 2.316 14.160 1.00 93.00 129 GLU A O 1
ATOM 1055 N N . GLN A 1 130 ? -5.784 3.216 14.694 1.00 91.56 130 GLN A N 1
ATOM 1056 C CA . GLN A 1 130 ? -5.847 4.243 13.652 1.00 91.56 130 GLN A CA 1
ATOM 1057 C C . GLN A 1 130 ? -5.710 3.629 12.257 1.00 91.56 130 GLN A C 1
ATOM 1059 O O . GLN A 1 130 ? -6.390 4.051 11.321 1.00 91.56 130 GLN A O 1
ATOM 1064 N N . LEU A 1 131 ? -4.845 2.621 12.109 1.00 91.88 131 LEU A N 1
ATOM 1065 C CA . LEU A 1 131 ? -4.706 1.879 10.857 1.00 91.88 131 LEU A CA 1
ATOM 1066 C C . LEU A 1 131 ? -5.939 1.012 10.587 1.00 91.88 131 LEU A C 1
ATOM 1068 O O . LEU A 1 131 ? -6.389 0.935 9.442 1.00 91.88 131 LEU A O 1
ATOM 1072 N N . GLU A 1 132 ? -6.510 0.411 11.630 1.00 92.38 132 GLU A N 1
ATOM 1073 C CA . GLU A 1 132 ? -7.753 -0.353 11.540 1.00 92.38 132 GLU A CA 1
ATOM 1074 C C . GLU A 1 132 ? -8.920 0.525 11.073 1.00 92.38 132 GLU A C 1
ATOM 1076 O O . GLU A 1 132 ? -9.639 0.148 10.149 1.00 92.38 132 GLU A O 1
ATOM 1081 N N . GLU A 1 133 ? -9.059 1.740 11.605 1.00 94.25 133 GLU A N 1
ATOM 1082 C CA . GLU A 1 133 ? -10.088 2.680 11.153 1.00 94.25 133 GLU A CA 1
ATOM 1083 C C . GLU A 1 133 ? -9.903 3.049 9.670 1.00 94.25 133 GLU A C 1
ATOM 1085 O O . GLU A 1 133 ? -10.867 3.059 8.894 1.00 94.25 133 GLU A O 1
ATOM 1090 N N . VAL A 1 134 ? -8.663 3.280 9.217 1.00 93.88 134 VAL A N 1
ATOM 1091 C CA . VAL A 1 134 ? -8.379 3.514 7.788 1.00 93.88 134 VAL A CA 1
ATOM 1092 C C . VAL A 1 134 ? -8.772 2.304 6.933 1.00 93.88 134 VAL A C 1
ATOM 1094 O O . VAL A 1 134 ? -9.374 2.479 5.863 1.00 93.88 134 VAL A O 1
ATOM 1097 N N . LEU A 1 135 ? -8.493 1.085 7.398 1.00 91.81 135 LEU A N 1
ATOM 1098 C CA . LEU A 1 135 ? -8.884 -0.153 6.725 1.00 91.81 135 LEU A CA 1
ATOM 1099 C C . LEU A 1 135 ? -10.412 -0.286 6.645 1.00 91.81 135 LEU A C 1
ATOM 1101 O O . LEU A 1 135 ? -10.949 -0.470 5.550 1.00 91.81 135 LEU A O 1
ATOM 1105 N N . ILE A 1 136 ? -11.123 -0.109 7.762 1.00 93.06 136 ILE A N 1
ATOM 1106 C CA . ILE A 1 136 ? -12.591 -0.162 7.841 1.00 93.06 136 ILE A CA 1
ATOM 1107 C C . ILE A 1 136 ? -13.212 0.837 6.867 1.00 93.06 136 ILE A C 1
ATOM 1109 O O . ILE A 1 136 ? -14.124 0.495 6.110 1.00 93.06 136 ILE A O 1
ATOM 1113 N N . GLN A 1 137 ? -12.721 2.075 6.838 1.00 93.00 137 GLN A N 1
ATOM 1114 C CA . GLN A 1 137 ? -13.231 3.089 5.920 1.00 93.00 137 GLN A CA 1
ATOM 1115 C C . GLN A 1 137 ? -12.964 2.741 4.453 1.00 93.00 137 GLN A C 1
ATOM 1117 O O . GLN A 1 137 ? -13.797 3.029 3.588 1.00 93.00 137 GLN A O 1
ATOM 1122 N N . THR A 1 138 ? -11.817 2.128 4.161 1.00 91.12 138 THR A N 1
ATOM 1123 C CA . THR A 1 138 ? -11.464 1.680 2.809 1.00 91.12 138 THR A CA 1
ATOM 1124 C C . THR A 1 138 ? -12.381 0.543 2.361 1.00 91.12 138 THR A C 1
ATOM 1126 O O . THR A 1 138 ? -12.966 0.626 1.281 1.00 91.12 138 THR A O 1
ATOM 1129 N N . ILE A 1 139 ? -12.618 -0.451 3.223 1.00 90.50 139 ILE A N 1
ATOM 1130 C CA . ILE A 1 139 ? -13.562 -1.549 2.975 1.00 90.50 139 ILE A CA 1
ATOM 1131 C C . ILE A 1 139 ? -14.982 -1.005 2.786 1.00 90.50 139 ILE A C 1
ATOM 1133 O O . ILE A 1 139 ? -15.624 -1.310 1.785 1.00 90.50 139 ILE A O 1
ATOM 1137 N N . LYS A 1 140 ? -15.469 -0.127 3.675 1.00 90.94 140 LYS A N 1
ATOM 1138 C CA . LYS A 1 140 ? -16.795 0.507 3.542 1.00 90.94 140 LYS A CA 1
ATOM 1139 C C . LYS A 1 140 ? -16.950 1.233 2.205 1.00 90.94 140 LYS A C 1
ATOM 1141 O O . LYS A 1 140 ? -18.015 1.167 1.596 1.00 90.94 140 LYS A O 1
ATOM 1146 N N . ARG A 1 141 ? -15.905 1.922 1.731 1.00 89.62 141 ARG A N 1
ATOM 1147 C CA . ARG A 1 141 ? -15.910 2.572 0.412 1.00 89.62 141 ARG A CA 1
ATOM 1148 C C . ARG A 1 141 ? -15.974 1.545 -0.718 1.00 89.62 141 ARG A C 1
ATOM 1150 O O . ARG A 1 141 ? -16.742 1.748 -1.655 1.00 89.62 141 ARG A O 1
ATOM 1157 N N . LEU A 1 142 ? -15.207 0.459 -0.630 1.00 88.06 142 LEU A N 1
ATOM 1158 C CA . LEU A 1 142 ? -15.237 -0.624 -1.614 1.00 88.06 142 LEU A CA 1
ATOM 1159 C C . LEU A 1 142 ? -16.631 -1.258 -1.694 1.00 88.06 142 LEU A C 1
ATOM 1161 O O . LEU A 1 142 ? -17.196 -1.317 -2.782 1.00 88.06 142 LEU A O 1
ATOM 1165 N N . LEU A 1 143 ? -17.239 -1.619 -0.562 1.00 89.44 143 LEU A N 1
ATOM 1166 C CA . LEU A 1 143 ? -18.566 -2.253 -0.500 1.00 89.44 143 LEU A CA 1
ATOM 1167 C C . LEU A 1 143 ? -19.717 -1.369 -1.025 1.00 89.44 143 LEU A C 1
ATOM 1169 O O . LEU A 1 143 ? -20.815 -1.865 -1.274 1.00 89.44 143 LEU A O 1
ATOM 1173 N N . ARG A 1 144 ? -19.497 -0.061 -1.208 1.00 89.06 144 ARG A N 1
ATOM 1174 C CA . ARG A 1 144 ? -20.456 0.851 -1.863 1.00 89.06 144 ARG A CA 1
ATOM 1175 C C . ARG A 1 144 ? -20.354 0.838 -3.391 1.00 89.06 144 ARG A C 1
ATOM 1177 O O . ARG A 1 144 ? -21.197 1.431 -4.058 1.00 89.06 144 ARG A O 1
ATOM 1184 N N . ASN A 1 145 ? -19.330 0.205 -3.961 1.00 87.75 145 ASN A N 1
ATOM 1185 C CA . ASN A 1 145 ? -19.166 0.097 -5.405 1.00 87.75 145 ASN A CA 1
ATOM 1186 C C . ASN A 1 145 ? -20.225 -0.852 -5.989 1.00 87.75 145 ASN A C 1
ATOM 1188 O O . ASN A 1 145 ? -20.384 -1.975 -5.511 1.00 87.75 145 ASN A O 1
ATOM 1192 N N . ARG A 1 146 ? -20.896 -0.428 -7.070 1.00 86.62 146 ARG A N 1
ATOM 1193 C CA . ARG A 1 146 ? -21.928 -1.219 -7.765 1.00 86.62 146 ARG A CA 1
ATOM 1194 C C . ARG A 1 146 ? -21.457 -2.624 -8.145 1.00 86.62 146 ARG A C 1
ATOM 1196 O O . ARG A 1 146 ? -22.242 -3.560 -8.073 1.00 86.62 146 ARG A O 1
ATOM 1203 N N . ARG A 1 147 ? -20.179 -2.786 -8.510 1.00 87.50 147 ARG A N 1
ATOM 1204 C CA . ARG A 1 147 ? -19.608 -4.096 -8.865 1.00 87.50 147 ARG A CA 1
ATOM 1205 C C . ARG A 1 147 ? -19.591 -5.069 -7.689 1.00 87.50 147 ARG A C 1
ATOM 1207 O O . ARG A 1 147 ? -19.846 -6.244 -7.898 1.00 87.50 147 ARG A O 1
ATOM 1214 N N . LEU A 1 148 ? -19.308 -4.587 -6.477 1.00 84.94 148 LEU A N 1
ATOM 1215 C CA . LEU A 1 148 ? -19.345 -5.429 -5.279 1.00 84.94 148 LEU A CA 1
ATOM 1216 C C . LEU A 1 148 ? -20.778 -5.632 -4.791 1.00 84.94 148 LEU A C 1
ATOM 1218 O O . LEU A 1 148 ? -21.125 -6.740 -4.413 1.00 84.94 148 LEU A O 1
ATOM 1222 N N . GLN A 1 149 ? -21.641 -4.620 -4.896 1.00 88.31 149 GLN A N 1
ATOM 1223 C CA . GLN A 1 149 ? -23.065 -4.784 -4.586 1.00 88.31 149 GLN A CA 1
ATOM 1224 C C . GLN A 1 149 ? -23.749 -5.837 -5.469 1.00 88.31 149 GLN A C 1
ATOM 1226 O O . GLN A 1 149 ? -24.660 -6.517 -5.009 1.00 88.31 149 GLN A O 1
ATOM 1231 N N . ALA A 1 150 ? -23.285 -6.020 -6.709 1.00 88.94 150 ALA A N 1
ATOM 1232 C CA . ALA A 1 150 ? -23.759 -7.088 -7.588 1.00 88.94 150 ALA A CA 1
ATOM 1233 C C . ALA A 1 150 ? -23.413 -8.508 -7.089 1.00 88.94 150 ALA A C 1
ATOM 1235 O O . ALA A 1 150 ? -23.982 -9.470 -7.590 1.00 88.94 150 ALA A O 1
ATOM 1236 N N . LEU A 1 151 ? -22.509 -8.648 -6.110 1.00 87.25 151 LEU A N 1
ATOM 1237 C CA . LEU A 1 151 ? -22.127 -9.927 -5.495 1.00 87.25 151 LEU A CA 1
ATOM 1238 C C . LEU A 1 151 ? -22.953 -10.268 -4.241 1.00 87.25 151 LEU A C 1
ATOM 1240 O O . LEU A 1 151 ? -22.645 -11.240 -3.553 1.00 87.25 151 LEU A O 1
ATOM 1244 N N . LEU A 1 152 ? -23.964 -9.464 -3.900 1.00 87.00 152 LEU A N 1
ATOM 1245 C CA . LEU A 1 152 ? -24.840 -9.741 -2.763 1.00 87.00 152 LEU A CA 1
ATOM 1246 C C . LEU A 1 152 ? -25.718 -10.968 -3.041 1.00 87.00 152 LEU A C 1
ATOM 1248 O O . LEU A 1 152 ? -26.418 -11.022 -4.049 1.00 87.00 152 LEU A O 1
ATOM 1252 N N . VAL A 1 153 ? -25.753 -11.904 -2.094 1.00 86.81 153 VAL A N 1
ATOM 1253 C CA . VAL A 1 153 ? -26.688 -13.037 -2.083 1.00 86.81 153 VAL A CA 1
ATOM 1254 C C . VAL A 1 153 ? -27.712 -12.763 -0.993 1.00 86.81 153 VAL A C 1
ATOM 1256 O O . VAL A 1 153 ? -27.344 -12.503 0.149 1.00 86.81 153 VAL A O 1
ATOM 1259 N N . GLU A 1 154 ? -28.997 -12.715 -1.350 1.00 89.31 154 GLU A N 1
ATOM 1260 C CA . GLU A 1 154 ? -30.084 -12.379 -0.413 1.00 89.31 154 GLU A CA 1
ATOM 1261 C C . GLU A 1 154 ? -29.840 -11.076 0.382 1.00 89.31 154 GLU A C 1
ATOM 1263 O O . GLU A 1 154 ? -30.188 -10.975 1.554 1.00 89.31 154 GLU A O 1
ATOM 1268 N N . LYS A 1 155 ? -29.239 -10.056 -0.254 1.00 86.06 155 LYS A N 1
ATOM 1269 C CA . LYS A 1 155 ? -28.836 -8.766 0.359 1.00 86.06 155 LYS A CA 1
ATOM 1270 C C . LYS A 1 155 ? -27.696 -8.851 1.389 1.00 86.06 155 LYS A C 1
ATOM 1272 O O . LYS A 1 155 ? -27.439 -7.865 2.078 1.00 86.06 155 LYS A O 1
ATOM 1277 N N . HIS A 1 156 ? -26.969 -9.964 1.447 1.00 85.25 156 HIS A N 1
ATOM 1278 C CA . HIS A 1 156 ? -25.830 -10.158 2.343 1.00 85.25 156 HIS A CA 1
ATOM 1279 C C . HIS A 1 156 ? -24.539 -10.441 1.563 1.00 85.25 156 HIS A C 1
ATOM 1281 O O . HIS A 1 156 ? -24.553 -11.028 0.480 1.00 85.25 156 HIS A O 1
ATOM 1287 N N . TYR A 1 157 ? -23.405 -10.011 2.122 1.00 84.38 157 TYR A N 1
ATOM 1288 C CA . TYR A 1 157 ? -22.086 -10.418 1.642 1.00 84.38 157 TYR A CA 1
ATOM 1289 C C . TYR A 1 157 ? -21.708 -11.753 2.279 1.00 84.38 157 TYR A C 1
ATOM 1291 O O . TYR A 1 157 ? -21.762 -11.891 3.501 1.00 84.38 157 TYR A O 1
ATOM 1299 N N . ILE A 1 158 ? -21.282 -12.713 1.462 1.00 85.94 158 ILE A N 1
ATOM 1300 C CA . ILE A 1 158 ? -20.709 -13.968 1.952 1.00 85.94 158 ILE A CA 1
ATOM 1301 C C . ILE A 1 158 ? -19.238 -13.711 2.284 1.00 85.94 158 ILE A C 1
ATOM 1303 O O . ILE A 1 158 ? -18.461 -13.319 1.414 1.00 85.94 158 ILE A O 1
ATOM 130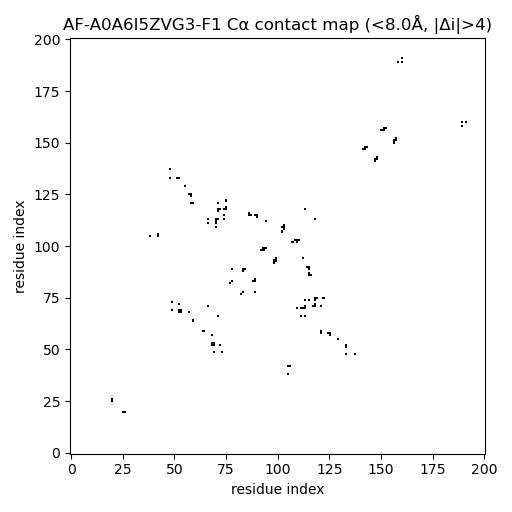7 N N . ILE A 1 159 ? -18.859 -13.911 3.547 1.00 83.19 159 ILE A N 1
ATOM 1308 C CA . ILE A 1 159 ? -17.485 -13.732 4.024 1.00 83.19 159 ILE A CA 1
ATOM 1309 C C . ILE A 1 159 ? -16.910 -15.108 4.342 1.00 83.19 159 ILE A C 1
ATOM 1311 O O . ILE A 1 159 ? -17.357 -15.775 5.274 1.00 83.19 159 ILE A O 1
ATOM 1315 N N . ALA A 1 160 ? -15.899 -15.520 3.582 1.00 84.44 160 ALA A N 1
ATOM 1316 C CA . ALA A 1 160 ? -15.079 -16.667 3.935 1.00 84.44 160 ALA A CA 1
ATOM 1317 C C . ALA A 1 160 ? -13.979 -16.206 4.899 1.00 84.44 160 ALA A C 1
ATOM 1319 O O . ALA A 1 160 ? -13.167 -15.347 4.558 1.00 84.44 160 ALA A O 1
ATOM 1320 N N . VAL A 1 161 ? -13.967 -16.764 6.108 1.00 80.44 161 VAL A N 1
ATOM 1321 C CA . VAL A 1 161 ? -12.897 -16.539 7.083 1.00 80.44 161 VAL A CA 1
ATOM 1322 C C . VAL A 1 161 ? -11.986 -17.755 7.046 1.00 80.44 161 VAL A C 1
ATOM 1324 O O . VAL A 1 161 ? -12.338 -18.809 7.572 1.00 80.44 161 VAL A O 1
ATOM 1327 N N . ASP A 1 162 ? -10.834 -17.609 6.400 1.00 77.75 162 ASP A N 1
ATOM 1328 C CA . ASP A 1 162 ? -9.812 -18.647 6.396 1.00 77.75 162 ASP A CA 1
ATOM 1329 C C . ASP A 1 162 ? -8.999 -18.615 7.704 1.00 77.75 162 ASP A C 1
ATOM 1331 O O . ASP A 1 162 ? -8.616 -17.553 8.199 1.00 77.75 162 ASP A O 1
ATOM 1335 N N . GLY A 1 163 ? -8.779 -19.790 8.295 1.00 59.50 163 GLY A N 1
ATOM 1336 C CA . GLY A 1 163 ? -8.179 -19.971 9.622 1.00 59.50 163 GLY A CA 1
ATOM 1337 C C . GLY A 1 163 ? -6.653 -20.062 9.619 1.00 59.50 163 GLY A C 1
ATOM 1338 O O . GLY A 1 163 ? -6.061 -20.536 10.592 1.00 59.50 163 GLY A O 1
ATOM 1339 N N . THR A 1 164 ? -6.002 -19.665 8.533 1.00 57.28 164 THR A N 1
ATOM 1340 C CA . THR A 1 164 ? -4.568 -19.874 8.347 1.00 57.28 164 THR A CA 1
ATOM 1341 C C . THR A 1 164 ? -3.78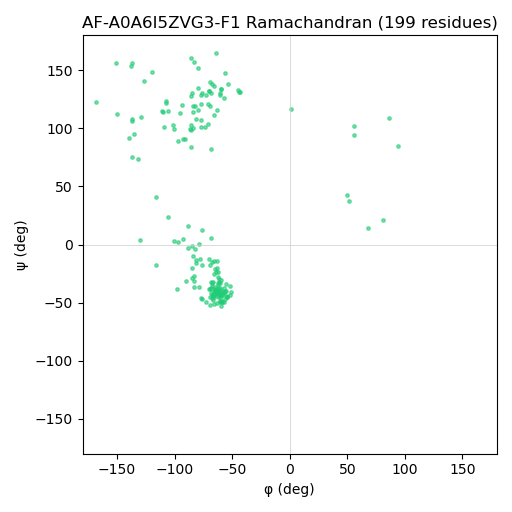0 -18.844 9.177 1.00 57.28 164 THR A C 1
ATOM 1343 O O . THR A 1 164 ? -3.942 -17.641 9.012 1.00 57.28 164 THR A O 1
ATOM 1346 N N . GLN A 1 165 ? -2.933 -19.325 10.103 1.00 47.25 165 GLN A N 1
ATOM 1347 C CA . GLN A 1 165 ? -1.993 -18.556 10.958 1.00 47.25 165 GLN A CA 1
ATOM 1348 C C . GLN A 1 165 ? -2.509 -17.843 12.237 1.00 47.25 165 GLN A C 1
ATOM 1350 O O . GLN A 1 165 ? -1.808 -16.985 12.770 1.00 47.25 165 GLN A O 1
ATOM 1355 N N . LYS A 1 166 ? -3.649 -18.222 12.836 1.00 47.94 166 LYS A N 1
ATOM 1356 C CA . LYS A 1 166 ? -4.055 -17.725 14.182 1.00 47.94 166 LYS A CA 1
ATOM 1357 C C . LYS A 1 166 ? -4.135 -18.809 15.263 1.00 47.94 166 LYS A C 1
ATOM 1359 O O . LYS A 1 166 ? -5.047 -18.812 16.085 1.00 47.94 166 LYS A O 1
ATOM 1364 N N . LEU A 1 167 ? -3.182 -19.739 15.290 1.00 41.09 167 LEU A N 1
ATOM 1365 C CA . LEU A 1 167 ? -3.118 -20.746 16.353 1.00 41.09 167 LEU A CA 1
ATOM 1366 C C . LEU A 1 167 ? -1.703 -20.857 16.929 1.00 41.09 167 LEU A C 1
ATOM 1368 O O . LEU A 1 167 ? -0.998 -21.832 16.710 1.00 41.09 167 LEU A O 1
ATOM 1372 N N . VAL A 1 168 ? -1.298 -19.854 17.714 1.00 46.88 168 VAL A N 1
ATOM 1373 C CA . VAL A 1 168 ? -0.269 -20.053 18.745 1.00 46.88 168 VAL A CA 1
ATOM 1374 C C . VAL A 1 168 ? -1.010 -20.431 20.020 1.00 46.88 168 VAL A C 1
ATOM 1376 O O . VAL A 1 168 ? -1.474 -19.578 20.773 1.00 46.88 168 VAL A O 1
ATOM 1379 N N . ARG A 1 169 ? -1.204 -21.734 20.233 1.00 39.00 169 ARG A N 1
ATOM 1380 C CA . ARG A 1 169 ? -1.778 -22.247 21.478 1.00 39.00 169 ARG A CA 1
ATOM 1381 C C . ARG A 1 169 ? -0.641 -22.414 22.484 1.00 39.00 169 ARG A C 1
ATOM 1383 O O . ARG A 1 169 ? 0.102 -23.385 22.406 1.00 39.00 169 ARG A O 1
ATOM 1390 N N . SER A 1 170 ? -0.516 -21.486 23.432 1.00 37.88 170 SER A N 1
ATOM 1391 C CA . SER A 1 170 ? 0.155 -21.795 24.700 1.00 37.88 170 SER A CA 1
ATOM 1392 C C . SER A 1 170 ? -0.686 -22.871 25.389 1.00 37.88 170 SER A C 1
ATOM 1394 O O . SER A 1 170 ? -1.876 -22.672 25.644 1.00 37.88 170 SER A O 1
ATOM 1396 N N . LEU A 1 171 ? -0.116 -24.060 25.571 1.00 38.59 171 LEU A N 1
ATOM 1397 C CA . LEU A 1 171 ? -0.772 -25.200 26.203 1.00 38.59 171 LEU A CA 1
ATOM 1398 C C . LEU A 1 171 ? -0.992 -24.924 27.695 1.00 38.59 171 LEU A C 1
ATOM 1400 O O . LEU A 1 171 ? -0.243 -25.408 28.527 1.00 38.59 171 LEU A O 1
ATOM 1404 N N . TYR A 1 172 ? -2.055 -24.200 28.034 1.00 31.80 172 TYR A N 1
ATOM 1405 C CA . TYR A 1 172 ? -2.751 -24.362 29.307 1.00 31.80 172 TYR A CA 1
ATOM 1406 C C . TYR A 1 172 ? -4.249 -24.375 29.026 1.00 31.80 172 TYR A C 1
ATOM 1408 O O . TYR A 1 172 ? -4.906 -23.354 28.838 1.00 31.80 172 TYR A O 1
ATOM 1416 N N . VAL A 1 173 ? -4.781 -25.589 28.904 1.00 30.75 173 VAL A N 1
ATOM 1417 C CA . VAL A 1 173 ? -6.215 -25.828 28.803 1.00 30.75 173 VAL A CA 1
ATOM 1418 C C . VAL A 1 173 ? -6.795 -25.791 30.210 1.00 30.75 173 VAL A C 1
ATOM 1420 O O . VAL A 1 173 ? -6.655 -26.745 30.967 1.00 30.75 173 VAL A O 1
ATOM 1423 N N . SER A 1 174 ? -7.537 -24.735 30.521 1.00 32.06 174 SER A N 1
ATOM 1424 C CA . SER A 1 174 ? -8.613 -24.799 31.506 1.00 32.06 174 SER A CA 1
ATOM 1425 C C . SER A 1 174 ? -9.833 -24.032 30.988 1.00 32.06 174 SER A C 1
ATOM 1427 O O . SER A 1 174 ? -9.871 -22.813 30.934 1.00 32.06 174 SER A O 1
ATOM 1429 N N . ARG A 1 175 ? -10.827 -24.835 3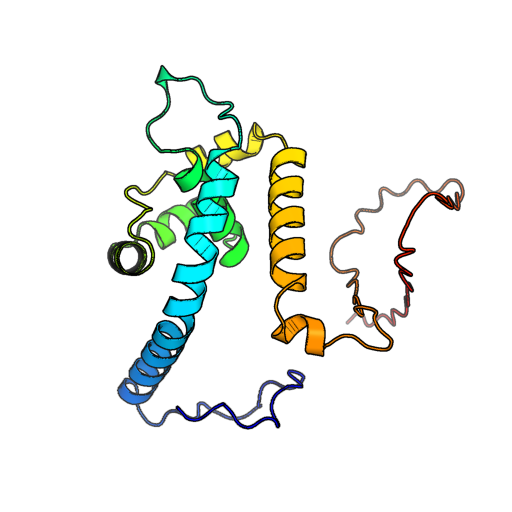0.585 1.00 27.84 175 ARG A N 1
ATOM 1430 C CA . ARG A 1 175 ? -12.262 -24.539 30.426 1.00 27.84 175 ARG A CA 1
ATOM 1431 C C . ARG A 1 175 ? -12.674 -23.371 29.511 1.00 27.84 175 ARG A C 1
ATOM 1433 O O . ARG A 1 175 ? -12.721 -22.212 29.885 1.00 27.84 175 ARG A O 1
ATOM 1440 N N . CYS A 1 176 ? -13.104 -23.788 28.319 1.00 41.88 176 CYS A N 1
ATOM 1441 C CA . CYS A 1 176 ? -14.253 -23.307 27.545 1.00 41.88 176 CYS A CA 1
ATOM 1442 C C . CYS A 1 176 ? -15.073 -22.154 28.160 1.00 41.88 176 CYS A C 1
ATOM 1444 O O . CYS A 1 176 ? -15.808 -22.373 29.121 1.00 41.88 176 CYS A O 1
ATOM 1446 N N . SER A 1 177 ? -15.090 -21.007 27.476 1.00 33.06 177 SER A N 1
ATOM 1447 C CA . SER A 1 177 ? -16.106 -19.967 27.663 1.00 33.06 177 SER A CA 1
ATOM 1448 C C . SER A 1 177 ? -16.684 -19.574 26.307 1.00 33.06 177 SER A C 1
ATOM 1450 O O . SER A 1 177 ? -16.012 -18.970 25.476 1.00 33.06 177 SER A O 1
ATOM 1452 N N . ARG A 1 178 ? -17.948 -19.948 26.075 1.00 32.94 178 ARG A N 1
ATOM 1453 C CA . ARG A 1 178 ? -18.788 -19.353 25.030 1.00 32.94 178 ARG A CA 1
ATOM 1454 C C . ARG A 1 178 ? -19.102 -17.925 25.472 1.00 32.94 178 ARG A C 1
ATOM 1456 O O . ARG A 1 178 ? -19.758 -17.761 26.495 1.00 32.94 178 ARG A O 1
ATOM 1463 N N . GLN A 1 179 ? -18.705 -16.921 24.701 1.00 37.25 179 GLN A N 1
ATOM 1464 C CA . GLN A 1 179 ? -19.289 -15.587 24.816 1.00 37.25 179 GLN A CA 1
ATOM 1465 C C . GLN A 1 179 ? -20.190 -15.341 23.608 1.00 37.25 179 GLN A C 1
ATOM 1467 O O . GLN A 1 179 ? -19.774 -15.485 22.461 1.00 37.25 179 GLN A O 1
ATOM 1472 N N . LYS A 1 180 ? -21.460 -15.036 23.887 1.00 32.50 180 LYS A N 1
ATOM 1473 C CA . LYS A 1 180 ? -22.369 -14.396 22.938 1.00 32.50 180 LYS A CA 1
ATOM 1474 C C . LYS A 1 180 ? -22.280 -12.901 23.207 1.00 32.50 180 LYS A C 1
ATOM 1476 O O . LYS A 1 180 ? -22.635 -12.483 24.305 1.00 32.50 180 LYS A O 1
ATOM 1481 N N . GLU A 1 181 ? -21.872 -12.114 22.223 1.00 35.34 181 GLU A N 1
ATOM 1482 C CA . GLU A 1 181 ? -22.142 -10.679 22.236 1.00 35.34 181 GLU A CA 1
ATOM 1483 C C . GLU A 1 181 ? -23.411 -10.413 21.433 1.00 35.34 181 GLU A C 1
ATOM 1485 O O . GLU A 1 181 ? -23.487 -10.635 20.225 1.00 35.34 181 GLU A O 1
ATOM 1490 N N . THR A 1 182 ? -24.444 -9.969 22.139 1.00 38.22 182 THR A N 1
ATOM 1491 C CA . THR A 1 182 ? -25.663 -9.418 21.559 1.00 38.22 182 THR A CA 1
ATOM 1492 C C . THR A 1 182 ? -25.685 -7.925 21.841 1.00 38.22 182 THR A C 1
ATOM 1494 O O . THR A 1 182 ? -26.058 -7.546 22.945 1.00 38.22 182 THR A O 1
ATOM 1497 N N . SER A 1 183 ? -25.339 -7.080 20.863 1.00 32.06 183 SER A N 1
ATOM 1498 C CA . SER A 1 183 ? -26.031 -5.797 20.679 1.00 32.06 183 SER A CA 1
ATOM 1499 C C . SER A 1 183 ? -25.695 -5.092 19.354 1.00 32.06 183 SER A C 1
ATOM 1501 O O . SER A 1 183 ? -24.558 -4.724 19.095 1.00 32.06 183 SER A O 1
ATOM 1503 N N . HIS A 1 184 ? -26.763 -4.828 18.593 1.00 34.53 184 HIS A N 1
ATOM 1504 C CA . HIS A 1 184 ? -26.988 -3.700 17.674 1.00 34.53 184 HIS A CA 1
ATOM 1505 C C . HIS A 1 184 ? -26.497 -3.745 16.206 1.00 34.53 184 HIS A C 1
ATOM 1507 O O . HIS A 1 184 ? -25.338 -3.544 15.876 1.00 34.53 184 HIS A O 1
ATOM 1513 N N . LYS A 1 185 ? -27.522 -3.860 15.335 1.00 35.06 185 LYS A N 1
ATOM 1514 C CA . LYS A 1 185 ? -27.644 -3.522 13.901 1.00 35.06 185 LYS A CA 1
ATOM 1515 C C . LYS A 1 185 ? -26.616 -4.171 12.959 1.00 35.06 185 LYS A C 1
ATOM 1517 O O . LYS A 1 185 ? -25.584 -3.590 12.648 1.00 35.06 185 LYS A O 1
ATOM 1522 N N . ASN A 1 186 ? -27.050 -5.309 12.403 1.00 29.50 186 ASN A N 1
ATOM 1523 C CA . ASN A 1 186 ? -26.415 -6.209 11.424 1.00 29.50 186 ASN A CA 1
ATOM 1524 C C . ASN A 1 186 ? -25.644 -7.375 12.067 1.00 29.50 186 ASN A C 1
ATOM 1526 O O . ASN A 1 186 ? -24.428 -7.285 12.230 1.00 29.50 186 ASN A O 1
ATOM 1530 N N . PRO A 1 187 ? -26.320 -8.488 12.416 1.00 34.44 187 PRO A N 1
ATOM 1531 C CA . PRO A 1 187 ? -25.616 -9.695 12.822 1.00 34.44 187 PRO A CA 1
ATOM 1532 C C . PRO A 1 187 ? -24.829 -10.242 11.625 1.00 34.44 187 PRO A C 1
ATOM 1534 O O . PRO A 1 187 ? -25.402 -10.698 10.637 1.00 34.44 187 PRO A O 1
ATOM 1537 N N . ILE A 1 188 ? -23.502 -10.179 11.708 1.00 33.75 188 ILE A N 1
ATOM 1538 C CA . ILE A 1 188 ? -22.611 -10.918 10.817 1.00 33.75 188 ILE A CA 1
ATOM 1539 C C . ILE A 1 188 ? -22.613 -12.363 11.325 1.00 33.75 188 ILE A C 1
ATOM 1541 O O . ILE A 1 188 ? -22.064 -12.654 12.386 1.00 33.75 188 ILE A O 1
ATOM 1545 N N . TYR A 1 189 ? -23.262 -13.270 10.596 1.00 31.88 189 TYR A N 1
ATOM 1546 C CA . TYR A 1 189 ? -23.200 -14.699 10.896 1.00 31.88 189 TYR A CA 1
ATOM 1547 C C . TYR A 1 189 ? -21.855 -15.253 10.414 1.00 31.88 189 TYR A C 1
ATOM 1549 O O . TYR A 1 189 ? -21.660 -15.497 9.227 1.00 31.88 189 TYR A O 1
ATOM 1557 N N . ILE A 1 190 ? -20.914 -15.441 11.341 1.00 36.47 190 ILE A N 1
ATOM 1558 C CA . ILE A 1 190 ? -19.657 -16.149 11.076 1.00 36.47 190 ILE A CA 1
ATOM 1559 C C . ILE A 1 190 ? -19.911 -17.642 11.303 1.00 36.47 190 ILE A C 1
ATOM 1561 O O . ILE A 1 190 ? -19.942 -18.120 12.438 1.00 36.47 190 ILE A O 1
ATOM 1565 N N . GLN A 1 191 ? -20.127 -18.389 10.222 1.00 29.98 191 GLN A N 1
ATOM 1566 C CA . GLN A 1 191 ? -20.271 -19.841 10.281 1.00 29.98 191 GLN A CA 1
ATOM 1567 C C . GLN A 1 191 ? -18.878 -20.486 10.227 1.00 29.98 191 GLN A C 1
ATOM 1569 O O . GLN A 1 191 ? -18.274 -20.622 9.167 1.00 29.98 191 GLN A O 1
ATOM 1574 N N . HIS A 1 192 ? -18.341 -20.864 11.389 1.00 31.92 192 HIS A N 1
ATOM 1575 C CA . HIS A 1 192 ? -17.090 -21.618 11.481 1.00 31.92 192 HIS A CA 1
ATOM 1576 C C . HIS A 1 192 ? -17.314 -23.073 11.045 1.00 31.92 192 HIS A C 1
ATOM 1578 O O . HIS A 1 192 ? -17.801 -23.889 11.827 1.00 31.92 192 HIS A O 1
ATOM 1584 N N . LEU A 1 193 ? -16.935 -23.418 9.813 1.00 28.91 193 LEU A N 1
ATOM 1585 C CA . LEU A 1 193 ? -16.858 -24.808 9.364 1.00 28.91 193 LEU A CA 1
ATOM 1586 C C . LEU A 1 193 ? -15.407 -25.304 9.496 1.00 28.91 193 LEU A C 1
ATOM 1588 O O . LEU A 1 193 ? -14.606 -25.183 8.575 1.00 28.91 193 LEU A O 1
ATOM 1592 N N . PHE A 1 194 ? -15.053 -25.857 10.659 1.00 27.41 194 PHE A N 1
ATOM 1593 C CA . PHE A 1 194 ? -13.789 -26.578 10.831 1.00 27.41 194 PHE A CA 1
ATOM 1594 C C . PHE A 1 194 ? -13.955 -28.028 10.374 1.00 27.41 194 PHE A C 1
ATOM 1596 O O . PHE A 1 194 ? -14.649 -28.815 11.019 1.00 27.41 194 PHE A O 1
ATOM 1603 N N . ARG A 1 195 ? -13.254 -28.414 9.304 1.00 23.83 195 ARG A N 1
ATOM 1604 C CA . ARG A 1 195 ? -12.935 -29.820 9.037 1.00 23.83 195 ARG A CA 1
ATOM 1605 C C . ARG A 1 195 ? -11.504 -29.942 8.524 1.00 23.83 195 ARG A C 1
ATOM 1607 O O . ARG A 1 195 ? -11.255 -29.862 7.329 1.00 23.83 195 ARG A O 1
ATOM 1614 N N . LEU A 1 196 ? -10.570 -30.150 9.449 1.00 26.69 196 LEU A N 1
ATOM 1615 C CA . LEU A 1 196 ? -9.226 -30.627 9.134 1.00 26.69 196 LEU A CA 1
ATOM 1616 C C . LEU A 1 196 ? -9.253 -32.156 9.078 1.00 26.69 196 LEU A C 1
ATOM 1618 O O . LEU A 1 196 ? -9.694 -32.810 10.024 1.00 26.69 196 LEU A O 1
ATOM 1622 N N . ARG A 1 197 ? -8.750 -32.722 7.981 1.00 25.33 197 ARG A N 1
ATOM 1623 C CA . ARG A 1 197 ? -8.189 -34.073 7.969 1.00 25.33 197 ARG A CA 1
ATOM 1624 C C . ARG A 1 197 ? -6.688 -33.917 7.749 1.00 25.33 197 ARG A C 1
ATOM 1626 O O . ARG A 1 197 ? -6.270 -33.407 6.717 1.00 25.33 197 ARG A O 1
ATOM 1633 N N . SER A 1 198 ? -5.920 -34.301 8.763 1.00 27.38 198 SER A N 1
ATOM 1634 C CA . SER A 1 198 ? -4.466 -34.433 8.729 1.00 27.38 198 SER A CA 1
ATOM 1635 C C . SER A 1 198 ? -4.026 -35.330 7.581 1.00 27.38 198 SER A C 1
ATOM 1637 O O . SER A 1 198 ? -4.592 -36.411 7.445 1.00 27.38 198 SER A O 1
ATOM 1639 N N . ILE A 1 199 ? -2.959 -34.957 6.874 1.00 25.52 199 ILE A N 1
ATOM 1640 C CA . ILE A 1 199 ? -1.965 -35.923 6.398 1.00 25.52 199 ILE A CA 1
ATOM 1641 C C . ILE A 1 199 ? -0.586 -35.313 6.650 1.00 25.52 199 ILE A C 1
ATOM 1643 O O . ILE A 1 199 ? -0.191 -34.330 6.032 1.00 25.52 199 ILE A O 1
ATOM 1647 N N . VAL A 1 200 ? 0.081 -35.897 7.641 1.00 30.62 200 VAL A N 1
ATOM 1648 C CA . VAL A 1 200 ? 1.533 -35.953 7.775 1.00 30.62 200 VAL A CA 1
ATOM 1649 C C . VAL A 1 200 ? 2.011 -37.018 6.792 1.00 30.62 200 VAL A C 1
ATOM 1651 O O . VAL A 1 200 ? 1.493 -38.134 6.850 1.00 30.62 200 VAL A O 1
ATOM 1654 N N . GLN A 1 201 ? 2.980 -36.680 5.945 1.00 31.75 201 GLN A N 1
ATOM 1655 C CA . GLN A 1 201 ? 4.130 -37.519 5.594 1.00 31.75 201 GLN A CA 1
ATOM 1656 C C . GLN A 1 201 ? 5.198 -36.651 4.935 1.00 31.75 201 GLN A C 1
ATOM 1658 O O . GLN A 1 201 ? 4.830 -35.848 4.050 1.00 31.75 201 GLN A O 1
#